Protein AF-A0A7J2RJD6-F1 (afdb_monomer_lite)

Radius of gyration: 30.61 Å; chains: 1; bounding box: 54×66×78 Å

Foldseek 3Di:
DVVVVVVVVCVVPPPDDQDPVNVVVVCVVCVPDDDDPVRVVVVVVVDPPPDDQDPVNVVVVCVCCPAPNPPCHPVDDDPVRVVVVVVCCDDPNNPCHPPDDDPVRVVVVCVVCPPPDDDPVVVVVVCVVVLPDDPPPDDDPQLVVVVVVCVVVVFDKDAQDFDDPDPPTHTAGIWGPQDVVRRHIDTDHRDDCVVVVPVVVVVVVVVVVVPPD

Sequence (213 aa):
MAKEHKNKIIQSKKRRIVSEETRKKIGEIHKGKINSEKTRRKMSSSWNYDKHFTKETREKLSKALKGKNNPMHGKHHNLEWKKEHSKIMSGKNNPMYGKHPSEETKRKMSERQLGKPKSESHKQKLREARAKQIFPVKDTSIEIKIQNFLKRLHIEFYTHYYVNQIKSKYQCDILIPTQNRIIQKIIIECDGCYWHGCPICDLKSHKNLKNQK

Structure (mmCIF, N/CA/C/O backbone):
data_AF-A0A7J2RJD6-F1
#
_entry.id   AF-A0A7J2RJD6-F1
#
loop_
_atom_site.group_PDB
_atom_site.id
_atom_site.type_symbol
_atom_site.label_atom_id
_atom_site.label_alt_id
_atom_site.label_comp_id
_atom_site.label_asym_id
_atom_site.label_entity_id
_atom_site.label_seq_id
_atom_site.pdbx_PDB_ins_code
_atom_site.Cartn_x
_atom_site.Cartn_y
_atom_site.Cartn_z
_atom_site.occupancy
_atom_site.B_iso_or_equiv
_atom_site.auth_seq_id
_atom_site.auth_comp_id
_atom_site.auth_asym_id
_atom_site.auth_atom_id
_atom_site.pdbx_PDB_model_num
ATOM 1 N N . MET A 1 1 ? -6.400 23.924 -42.701 1.00 49.94 1 MET A N 1
ATOM 2 C CA . MET A 1 1 ? -5.561 22.938 -43.439 1.00 49.94 1 MET A CA 1
ATOM 3 C C . MET A 1 1 ? -4.746 21.995 -42.528 1.00 49.94 1 MET A C 1
ATOM 5 O O . MET A 1 1 ? -5.261 20.944 -42.166 1.00 49.94 1 MET A O 1
ATOM 9 N N . ALA A 1 2 ? -3.512 22.318 -42.093 1.00 64.88 2 ALA A N 1
ATOM 10 C CA . ALA A 1 2 ? -2.631 21.343 -41.407 1.00 64.88 2 ALA A CA 1
ATOM 11 C C . ALA A 1 2 ? -3.069 20.944 -39.977 1.00 64.88 2 ALA A C 1
ATOM 13 O O . ALA A 1 2 ? -2.873 19.803 -39.557 1.00 64.88 2 ALA A O 1
ATOM 14 N N . LYS A 1 3 ? -3.673 21.870 -39.218 1.00 64.31 3 LYS A N 1
ATOM 15 C CA . LYS A 1 3 ? -4.126 21.635 -37.831 1.00 64.31 3 LYS A CA 1
ATOM 16 C C . LYS A 1 3 ? -5.408 20.793 -37.780 1.00 64.31 3 LYS A C 1
ATOM 18 O O . LYS A 1 3 ? -5.501 19.873 -36.976 1.00 64.31 3 LYS A O 1
ATOM 23 N N . GLU A 1 4 ? -6.341 21.030 -38.701 1.00 70.81 4 GLU A N 1
ATOM 24 C CA . GLU A 1 4 ? -7.550 20.210 -38.876 1.00 70.81 4 GLU A CA 1
ATOM 25 C C . GLU A 1 4 ? -7.235 18.812 -39.396 1.00 70.81 4 GLU A C 1
ATOM 27 O O . GLU A 1 4 ? -7.788 17.841 -38.894 1.00 70.81 4 GLU A O 1
ATOM 32 N N . HIS A 1 5 ? -6.315 18.684 -40.357 1.00 73.44 5 HIS A N 1
ATOM 33 C CA . HIS A 1 5 ? -5.884 17.376 -40.842 1.00 73.44 5 HIS A CA 1
ATOM 34 C C . HIS A 1 5 ? -5.216 16.559 -39.723 1.00 73.44 5 HIS A C 1
ATOM 36 O O . HIS A 1 5 ? -5.550 15.392 -39.516 1.00 73.44 5 HIS A O 1
ATOM 42 N N . LYS A 1 6 ? -4.354 17.192 -38.912 1.00 69.06 6 LYS A N 1
ATOM 43 C CA . LYS A 1 6 ? -3.795 16.572 -37.699 1.00 69.06 6 LYS A CA 1
ATOM 44 C C . LYS A 1 6 ? -4.883 16.188 -36.695 1.00 69.06 6 LYS A C 1
ATOM 46 O O . LYS A 1 6 ? -4.833 15.079 -36.173 1.00 69.06 6 LYS A O 1
ATOM 51 N N . ASN A 1 7 ? -5.881 17.040 -36.462 1.00 71.81 7 ASN A N 1
ATOM 52 C CA . ASN A 1 7 ? -7.001 16.722 -35.573 1.00 71.81 7 ASN A CA 1
ATOM 53 C C . ASN A 1 7 ? -7.841 15.547 -36.097 1.00 71.81 7 ASN A C 1
ATOM 55 O O . ASN A 1 7 ? -8.158 14.657 -35.316 1.00 71.81 7 ASN A O 1
ATOM 59 N N . LYS A 1 8 ? -8.108 15.467 -37.408 1.00 76.25 8 LYS A N 1
ATOM 60 C CA . LYS A 1 8 ? -8.785 14.320 -38.039 1.00 76.25 8 LYS A CA 1
ATOM 61 C C . LYS A 1 8 ? -7.996 13.019 -37.861 1.00 76.25 8 LYS A C 1
ATOM 63 O O . LYS A 1 8 ? -8.584 12.000 -37.516 1.00 76.25 8 LYS A O 1
ATOM 68 N N . ILE A 1 9 ? -6.668 13.054 -38.014 1.00 74.44 9 ILE A N 1
ATOM 69 C CA . ILE A 1 9 ? -5.796 11.891 -37.763 1.00 74.44 9 ILE A CA 1
ATOM 70 C C . ILE A 1 9 ? -5.785 11.506 -36.278 1.00 74.44 9 ILE A C 1
ATOM 72 O O . ILE A 1 9 ? -5.823 10.325 -35.940 1.00 74.44 9 ILE A O 1
ATOM 76 N N . ILE A 1 10 ? -5.711 12.485 -35.374 1.00 72.88 10 ILE A N 1
ATOM 77 C CA . ILE A 1 10 ? -5.761 12.233 -33.929 1.00 72.88 10 ILE A CA 1
ATOM 78 C C . ILE A 1 10 ? -7.094 11.583 -33.578 1.00 72.88 10 ILE A C 1
ATOM 80 O O . ILE A 1 10 ? -7.101 10.595 -32.856 1.00 72.88 10 ILE A O 1
ATOM 84 N N . GLN A 1 11 ? -8.199 12.089 -34.120 1.00 71.56 11 GLN A N 1
ATOM 85 C CA . GLN A 1 11 ? -9.544 11.598 -33.853 1.00 71.56 11 GLN A CA 1
ATOM 86 C C . GLN A 1 11 ? -9.790 10.206 -34.444 1.00 71.56 11 GLN A C 1
ATOM 88 O O . GLN A 1 11 ? -10.389 9.381 -33.765 1.00 71.56 11 GLN A O 1
ATOM 93 N N . SER A 1 12 ? -9.248 9.900 -35.628 1.00 71.38 12 SER A N 1
ATOM 94 C CA . SER A 1 12 ? -9.330 8.558 -36.225 1.00 71.38 12 SER A CA 1
ATOM 95 C C . SER A 1 12 ? -8.449 7.520 -35.520 1.00 71.38 12 SER A C 1
ATOM 97 O O . SER A 1 12 ? -8.778 6.335 -35.493 1.00 71.38 12 SER A O 1
ATOM 99 N N . LYS A 1 13 ? -7.327 7.942 -34.921 1.00 72.19 13 LYS A N 1
ATOM 100 C CA . LYS A 1 13 ? -6.443 7.069 -34.126 1.00 72.19 13 LYS A CA 1
ATOM 101 C C . LYS A 1 13 ? -6.859 6.972 -32.659 1.00 72.19 13 LYS A C 1
ATOM 103 O O . LYS A 1 13 ? -6.442 6.040 -31.965 1.00 72.19 13 LYS A O 1
ATOM 108 N N . LYS A 1 14 ? -7.652 7.924 -32.164 1.00 60.22 14 LYS A N 1
ATOM 109 C CA . LYS A 1 14 ? -8.132 7.954 -30.782 1.00 60.22 14 LYS A CA 1
ATOM 110 C C . LYS A 1 14 ? -8.985 6.710 -30.543 1.00 60.22 14 LYS A C 1
ATOM 112 O O . LYS A 1 14 ? -9.971 6.497 -31.232 1.00 60.22 14 LYS A O 1
ATOM 117 N N . ARG A 1 15 ? -8.599 5.901 -29.549 1.00 60.69 15 ARG A N 1
ATOM 118 C CA . ARG A 1 15 ? -9.342 4.704 -29.104 1.00 60.69 15 ARG A CA 1
ATOM 119 C C . ARG A 1 15 ? -9.470 3.587 -30.154 1.00 60.69 15 ARG A C 1
ATOM 121 O O . ARG A 1 15 ? -10.376 2.768 -30.059 1.00 60.69 15 ARG A O 1
ATOM 128 N N . ARG A 1 16 ? -8.553 3.493 -31.129 1.00 67.94 16 ARG A N 1
ATOM 129 C CA . ARG A 1 16 ? -8.556 2.375 -32.089 1.00 67.94 16 ARG A CA 1
ATOM 130 C C . ARG A 1 16 ? -8.262 1.048 -31.378 1.00 67.94 16 ARG A C 1
ATOM 132 O O . ARG A 1 16 ? -7.104 0.735 -31.100 1.00 67.94 16 ARG A O 1
ATOM 139 N N . ILE A 1 17 ? -9.301 0.256 -31.129 1.00 64.38 17 ILE A N 1
ATOM 140 C CA . ILE A 1 17 ? -9.180 -1.130 -30.674 1.00 64.38 17 ILE A CA 1
ATOM 141 C C . ILE A 1 17 ? -9.007 -1.998 -31.920 1.00 64.38 17 ILE A C 1
ATOM 143 O O . ILE A 1 17 ? -9.877 -2.054 -32.782 1.00 6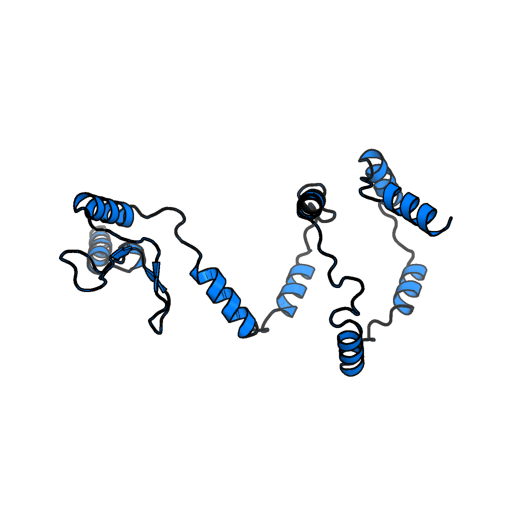4.38 17 ILE A O 1
ATOM 147 N N . VAL A 1 18 ? -7.845 -2.639 -32.048 1.00 70.69 18 VAL A N 1
ATOM 148 C CA . VAL A 1 18 ? -7.604 -3.608 -33.126 1.00 70.69 18 VAL A CA 1
ATOM 149 C C . VAL A 1 18 ? -8.501 -4.822 -32.879 1.00 70.69 18 VAL A C 1
ATOM 151 O O . VAL A 1 18 ? -8.440 -5.378 -31.778 1.00 70.69 18 VAL A O 1
ATOM 154 N N . SER A 1 19 ? -9.303 -5.214 -33.880 1.00 77.19 19 SER A N 1
ATOM 155 C CA . SER A 1 19 ? -10.190 -6.382 -33.792 1.00 77.19 19 SER A CA 1
ATOM 156 C C . SER A 1 19 ? -9.403 -7.647 -33.450 1.00 77.19 19 SER A C 1
ATOM 158 O O . SER A 1 19 ? -8.217 -7.752 -33.778 1.00 77.19 19 SER A O 1
ATOM 160 N N . GLU A 1 20 ? -10.046 -8.613 -32.792 1.00 75.69 20 GLU A N 1
ATOM 161 C CA . GLU A 1 20 ? -9.393 -9.877 -32.427 1.00 75.69 20 GLU A CA 1
ATOM 162 C C . GLU A 1 20 ? -8.840 -10.603 -33.654 1.00 75.69 20 GLU A C 1
ATOM 164 O O . GLU A 1 20 ? -7.700 -11.060 -33.632 1.00 75.69 20 GLU A O 1
ATOM 169 N N . GLU A 1 21 ? -9.590 -10.604 -34.756 1.00 81.88 21 GLU A N 1
ATOM 170 C CA . GLU A 1 21 ? -9.160 -11.174 -36.032 1.00 81.88 21 GLU A CA 1
ATOM 171 C C . GLU A 1 21 ? -7.902 -10.479 -36.579 1.00 81.88 21 GLU A C 1
ATOM 173 O O . GLU A 1 21 ? -6.924 -11.137 -36.933 1.00 81.88 21 GLU A O 1
ATOM 178 N N . THR A 1 22 ? -7.868 -9.142 -36.581 1.00 82.38 22 THR A N 1
ATOM 179 C CA . THR A 1 22 ? -6.688 -8.391 -37.039 1.00 82.38 22 THR A CA 1
ATOM 180 C C . THR A 1 22 ? -5.492 -8.625 -36.117 1.00 82.38 22 THR A C 1
ATOM 182 O O . THR A 1 22 ? -4.359 -8.762 -36.578 1.00 82.38 22 THR A O 1
ATOM 185 N N . ARG A 1 23 ? -5.727 -8.704 -34.802 1.00 78.75 23 ARG A N 1
ATOM 186 C CA . ARG A 1 23 ? -4.686 -8.995 -33.811 1.00 78.75 23 ARG A CA 1
ATOM 187 C C . ARG A 1 23 ? -4.119 -10.400 -34.011 1.00 78.75 23 ARG A C 1
ATOM 189 O O . ARG A 1 23 ? -2.902 -10.561 -33.939 1.00 78.75 23 ARG A O 1
ATOM 196 N N . LYS A 1 24 ? -4.975 -11.382 -34.306 1.00 81.38 24 LYS A N 1
ATOM 197 C CA . LYS A 1 24 ? -4.582 -12.760 -34.614 1.00 81.38 24 LYS A CA 1
ATOM 198 C C . LYS A 1 24 ? -3.750 -12.819 -35.895 1.00 81.38 24 LYS A C 1
ATOM 200 O O . LYS A 1 24 ? -2.638 -13.330 -35.836 1.00 81.38 24 LYS A O 1
ATOM 205 N N . LYS A 1 25 ? -4.196 -12.177 -36.983 1.00 86.75 25 LYS A N 1
ATOM 206 C CA . LYS A 1 25 ? -3.443 -12.086 -38.251 1.00 86.75 25 LYS A CA 1
ATOM 207 C C . LYS A 1 25 ? -2.051 -11.471 -38.057 1.00 86.75 25 LYS A C 1
ATOM 209 O O . LYS A 1 25 ? -1.055 -12.044 -38.483 1.00 86.75 25 LYS A O 1
ATOM 214 N N . ILE A 1 26 ? -1.946 -10.337 -37.356 1.00 83.88 26 ILE A N 1
ATOM 215 C CA . ILE A 1 26 ? -0.644 -9.701 -37.058 1.00 83.88 26 ILE A CA 1
ATOM 216 C C . ILE A 1 26 ? 0.233 -10.606 -36.183 1.00 83.88 26 ILE A C 1
ATOM 218 O O . ILE A 1 26 ? 1.451 -10.656 -36.377 1.00 83.88 26 ILE A O 1
ATOM 222 N N . GLY A 1 27 ? -0.377 -11.294 -35.214 1.00 80.88 27 GLY A N 1
ATOM 223 C CA . GLY A 1 27 ? 0.297 -12.250 -34.344 1.00 80.88 27 GLY A CA 1
ATOM 224 C C . GLY A 1 27 ? 0.887 -13.418 -35.128 1.00 80.88 27 GLY A C 1
ATOM 225 O O . GLY A 1 27 ? 2.065 -13.711 -34.961 1.00 80.88 27 GLY A O 1
ATOM 226 N N . GLU A 1 28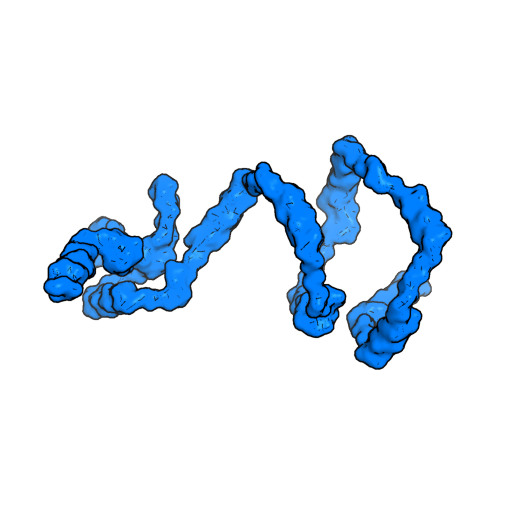 ? 0.107 -14.030 -36.018 1.00 84.62 28 GLU A N 1
ATOM 227 C CA . GLU A 1 28 ? 0.527 -15.136 -36.888 1.00 84.62 28 GLU A CA 1
ATOM 228 C C . GLU A 1 28 ? 1.650 -14.718 -37.843 1.00 84.62 28 GLU A C 1
ATOM 230 O O . GLU A 1 28 ? 2.661 -15.409 -37.924 1.00 84.62 28 GLU A O 1
ATOM 235 N N . ILE A 1 29 ? 1.548 -13.537 -38.466 1.00 85.94 29 ILE A N 1
ATOM 236 C CA . ILE A 1 29 ? 2.576 -13.002 -39.380 1.00 85.94 29 ILE A CA 1
ATOM 237 C C . ILE A 1 29 ? 3.946 -12.856 -38.705 1.00 85.94 29 ILE A C 1
ATOM 239 O O . ILE A 1 29 ? 4.977 -12.981 -39.370 1.00 85.94 29 ILE A O 1
ATOM 243 N N . HIS A 1 30 ? 3.983 -12.524 -37.414 1.00 83.31 30 HIS A N 1
ATOM 244 C CA . HIS A 1 30 ? 5.230 -12.326 -36.671 1.00 83.31 30 HIS A CA 1
ATOM 245 C C . HIS A 1 30 ? 5.619 -13.522 -35.801 1.00 83.31 30 HIS A C 1
ATOM 247 O O . HIS A 1 30 ? 6.711 -13.529 -35.227 1.00 83.31 30 HIS A O 1
ATOM 253 N N . LYS A 1 31 ? 4.760 -14.540 -35.705 1.00 79.00 31 LYS A N 1
ATOM 254 C CA . LYS A 1 31 ? 5.014 -15.727 -34.895 1.00 79.00 31 LYS A CA 1
ATOM 255 C C . LYS A 1 31 ? 6.244 -16.452 -35.439 1.00 79.00 31 LYS A C 1
ATOM 257 O O . LYS A 1 31 ? 6.306 -16.791 -36.613 1.00 79.00 31 LYS A O 1
ATOM 262 N N . GLY A 1 32 ? 7.244 -16.652 -34.582 1.00 74.81 32 GLY A N 1
ATOM 263 C CA . GLY A 1 32 ? 8.485 -17.339 -34.951 1.00 74.81 32 GLY A CA 1
ATOM 264 C C . GLY A 1 32 ? 9.446 -16.534 -35.834 1.00 74.81 32 GLY A C 1
ATOM 265 O O . GLY A 1 32 ? 10.510 -17.046 -36.167 1.00 74.81 32 GLY A O 1
ATOM 266 N N . LYS A 1 33 ? 9.142 -15.273 -36.182 1.00 82.50 33 LYS A N 1
ATOM 267 C CA . LYS A 1 33 ? 10.112 -14.415 -36.874 1.00 82.50 33 LYS A CA 1
ATOM 268 C C . LYS A 1 33 ? 11.244 -14.048 -35.919 1.00 82.50 33 LYS A C 1
ATOM 270 O O . LYS A 1 33 ? 11.060 -13.275 -34.981 1.00 82.50 33 LYS A O 1
ATOM 275 N N . ILE A 1 34 ? 12.423 -14.601 -36.181 1.00 78.94 34 ILE A N 1
ATOM 276 C CA . ILE A 1 34 ? 13.655 -14.306 -35.456 1.00 78.94 34 ILE A CA 1
ATOM 277 C C . ILE A 1 34 ? 14.556 -13.504 -36.393 1.00 78.94 34 ILE A C 1
ATOM 279 O O . ILE A 1 34 ? 14.824 -13.916 -37.520 1.00 78.94 34 ILE A O 1
ATOM 283 N N . ASN A 1 35 ? 15.024 -12.341 -35.938 1.00 84.38 35 ASN A N 1
ATOM 284 C CA . ASN A 1 35 ? 15.996 -11.560 -36.700 1.00 84.38 35 ASN A CA 1
ATOM 285 C C . ASN A 1 35 ? 17.272 -12.382 -36.917 1.00 84.38 35 ASN A C 1
ATOM 287 O O . ASN A 1 35 ? 17.762 -13.011 -35.978 1.00 84.38 35 ASN A O 1
ATOM 291 N N . SER A 1 36 ? 17.835 -12.312 -38.129 1.00 87.25 36 SER A N 1
ATOM 292 C CA . SER A 1 36 ? 19.111 -12.964 -38.437 1.00 87.25 36 SER A CA 1
ATOM 293 C C . SER A 1 36 ? 20.213 -12.519 -37.472 1.00 87.25 36 SER A C 1
ATOM 295 O O . SER A 1 36 ? 20.210 -11.382 -36.989 1.00 87.25 36 SER A O 1
ATOM 297 N N . GLU A 1 37 ? 21.192 -13.393 -37.248 1.00 85.38 37 GLU A N 1
ATOM 298 C CA . GLU A 1 37 ? 22.387 -13.119 -36.444 1.00 85.38 37 GLU A CA 1
ATOM 299 C C . GLU A 1 37 ? 23.057 -11.795 -36.866 1.00 85.38 37 GLU A C 1
ATOM 301 O O . GLU A 1 37 ? 23.331 -10.926 -36.038 1.00 85.38 37 GLU A O 1
ATOM 306 N N . LYS A 1 38 ? 23.224 -11.580 -38.180 1.00 87.12 38 LYS A N 1
ATOM 307 C CA . LYS A 1 38 ? 23.808 -10.359 -38.761 1.00 87.12 38 LYS A CA 1
ATOM 308 C C . LYS A 1 38 ? 22.977 -9.113 -38.444 1.00 87.12 38 LYS A C 1
ATOM 310 O O . LYS A 1 38 ? 23.536 -8.078 -38.081 1.00 87.12 38 LYS A O 1
ATOM 315 N N . THR A 1 39 ? 21.652 -9.197 -38.559 1.00 86.81 39 THR A N 1
ATOM 316 C CA . THR A 1 39 ? 20.746 -8.084 -38.230 1.00 86.81 39 THR A CA 1
ATOM 317 C C . THR A 1 39 ? 20.770 -7.784 -36.734 1.00 86.81 39 THR A C 1
ATOM 319 O O . THR A 1 39 ? 20.869 -6.621 -36.346 1.00 86.81 39 THR A O 1
ATOM 322 N N . ARG A 1 40 ? 20.737 -8.819 -35.886 1.00 82.75 40 ARG A N 1
ATOM 323 C CA . ARG A 1 40 ? 20.804 -8.677 -34.427 1.00 82.75 40 ARG A CA 1
ATOM 324 C C . ARG A 1 40 ? 22.121 -8.033 -33.994 1.00 82.75 40 ARG A C 1
ATOM 326 O O . ARG A 1 40 ? 22.094 -7.118 -33.176 1.00 82.75 40 ARG A O 1
ATOM 333 N N . ARG A 1 41 ? 23.248 -8.441 -34.589 1.00 82.25 41 ARG A N 1
ATOM 334 C CA . ARG A 1 41 ? 24.565 -7.832 -34.345 1.00 82.25 41 ARG A CA 1
ATOM 335 C C . ARG A 1 41 ? 24.590 -6.361 -34.739 1.00 82.25 41 ARG A C 1
ATOM 337 O O . ARG A 1 41 ? 24.945 -5.548 -33.901 1.00 82.25 41 ARG A O 1
ATOM 344 N N . LYS A 1 42 ? 24.120 -5.992 -35.938 1.00 87.06 42 LYS A N 1
ATOM 345 C CA . LYS A 1 42 ? 24.030 -4.577 -36.354 1.00 87.06 42 LYS A CA 1
ATOM 346 C C . LYS A 1 42 ? 23.207 -3.737 -35.375 1.00 87.06 42 LYS A C 1
ATOM 348 O O . LYS A 1 42 ? 23.660 -2.680 -34.955 1.00 87.06 42 LYS A O 1
ATOM 353 N N . MET A 1 43 ? 22.032 -4.229 -34.974 1.00 81.38 43 MET A N 1
ATOM 354 C CA . MET A 1 43 ? 21.188 -3.549 -33.985 1.00 81.38 43 MET A CA 1
ATOM 355 C C . MET A 1 43 ? 21.894 -3.399 -32.633 1.00 81.38 43 MET A C 1
ATOM 357 O O . MET A 1 43 ? 21.818 -2.336 -32.024 1.00 81.38 43 MET A O 1
ATOM 361 N N . SER A 1 44 ? 22.597 -4.442 -32.181 1.00 79.75 44 SER A N 1
ATOM 362 C CA . SER A 1 44 ? 23.346 -4.421 -30.924 1.00 79.75 44 SER A CA 1
ATOM 363 C C . SER A 1 44 ? 24.539 -3.464 -30.979 1.00 79.75 44 SER A C 1
ATOM 365 O O . SER A 1 44 ? 24.740 -2.710 -30.039 1.00 79.75 44 SER A O 1
ATOM 367 N N . SER A 1 45 ? 25.298 -3.444 -32.078 1.00 78.62 45 SER A N 1
ATOM 368 C CA . SER A 1 45 ? 26.452 -2.554 -32.265 1.00 78.62 45 SER A CA 1
ATOM 369 C C . SER A 1 45 ? 26.059 -1.078 -32.356 1.00 78.62 45 SER A C 1
ATOM 371 O O . SER A 1 45 ? 26.842 -0.214 -31.981 1.00 78.62 45 SER A O 1
ATOM 373 N N . SER A 1 46 ? 24.849 -0.766 -32.830 1.00 76.94 46 SER A N 1
ATOM 374 C CA . SER A 1 46 ? 24.315 0.603 -32.807 1.00 76.94 46 SER A CA 1
ATOM 375 C C . SER A 1 46 ? 23.841 1.045 -31.418 1.00 76.94 46 SER A C 1
ATOM 377 O O . SER A 1 46 ? 23.601 2.234 -31.198 1.00 76.94 46 SER A O 1
ATOM 379 N N . TRP A 1 47 ? 23.676 0.110 -30.480 1.00 73.06 47 TRP A N 1
ATOM 380 C CA . TRP A 1 47 ? 23.251 0.409 -29.121 1.00 73.06 47 TRP A CA 1
ATOM 381 C C . TRP A 1 47 ? 24.471 0.649 -28.233 1.00 73.06 47 TRP A C 1
ATOM 383 O O . TRP A 1 47 ? 25.271 -0.243 -27.972 1.00 73.06 47 TRP A O 1
ATOM 393 N N . ASN A 1 48 ? 24.607 1.877 -27.739 1.00 71.81 48 ASN A N 1
ATOM 394 C CA . ASN A 1 48 ? 25.641 2.216 -26.768 1.00 71.81 48 ASN A CA 1
ATOM 395 C C . ASN A 1 48 ? 25.185 1.803 -25.362 1.00 71.81 48 ASN A C 1
ATOM 397 O O . ASN A 1 48 ? 24.669 2.633 -24.610 1.00 71.81 48 ASN A O 1
ATOM 401 N N . TYR A 1 49 ? 25.358 0.522 -25.028 1.00 61.38 49 TYR A N 1
ATOM 402 C CA . TYR A 1 49 ? 24.976 -0.043 -23.727 1.00 61.38 49 TYR A CA 1
ATOM 403 C C . TYR A 1 49 ? 25.638 0.680 -22.539 1.00 61.38 49 TYR A C 1
ATOM 405 O O . TYR A 1 49 ? 24.995 0.841 -21.503 1.00 61.38 49 TYR A O 1
ATOM 413 N N . ASP A 1 50 ? 26.852 1.207 -22.722 1.00 58.84 50 ASP A N 1
ATOM 414 C CA . ASP A 1 50 ? 27.618 1.903 -21.675 1.00 58.84 50 ASP A CA 1
ATOM 415 C C . ASP A 1 50 ? 27.308 3.399 -21.545 1.00 58.84 50 ASP A C 1
ATOM 417 O O . ASP A 1 50 ? 27.815 4.078 -20.648 1.00 58.84 50 ASP A O 1
ATOM 421 N N . LYS A 1 51 ? 26.455 3.963 -22.411 1.00 64.31 51 LYS A N 1
ATOM 422 C CA . LYS A 1 51 ? 26.157 5.401 -22.379 1.00 64.31 51 LYS A CA 1
ATOM 423 C C . LYS A 1 51 ? 25.091 5.701 -21.332 1.00 64.31 51 LYS A C 1
ATOM 425 O O . LYS A 1 51 ? 23.932 5.989 -21.627 1.00 64.31 51 LYS A O 1
ATOM 430 N N . HIS A 1 52 ? 25.494 5.657 -20.071 1.00 69.81 52 HIS A N 1
ATOM 431 C CA . HIS A 1 52 ? 24.715 6.244 -18.997 1.00 69.81 52 HIS A CA 1
ATOM 432 C C . HIS A 1 52 ? 24.835 7.765 -19.052 1.00 69.81 52 HIS A C 1
ATOM 434 O O . HIS A 1 52 ? 25.931 8.314 -19.126 1.00 69.81 52 HIS A O 1
ATOM 440 N N . PHE A 1 53 ? 23.699 8.467 -18.993 1.00 75.50 53 PHE A N 1
ATOM 441 C CA . PHE A 1 53 ? 23.728 9.912 -18.786 1.00 75.50 53 PHE A CA 1
ATOM 442 C C . PHE A 1 53 ? 24.557 10.229 -17.541 1.00 75.50 53 PHE A C 1
ATOM 444 O O . PHE A 1 53 ? 24.275 9.690 -16.462 1.00 75.50 53 PHE A O 1
ATOM 451 N N . THR A 1 54 ? 25.545 11.112 -17.698 1.00 84.19 54 THR A N 1
ATOM 452 C CA . THR A 1 54 ? 26.317 11.631 -16.570 1.00 84.19 54 THR A CA 1
ATOM 453 C C . THR A 1 54 ? 25.370 12.322 -15.593 1.00 84.19 54 THR A C 1
ATOM 455 O O . THR A 1 54 ? 24.259 12.736 -15.953 1.00 84.19 54 THR A O 1
ATOM 458 N N . LYS A 1 55 ? 25.793 12.453 -14.332 1.00 84.56 55 LYS A N 1
ATOM 459 C CA . LYS A 1 55 ? 25.009 13.176 -13.322 1.00 84.56 55 LYS A CA 1
ATOM 460 C C . LYS A 1 55 ? 24.651 14.583 -13.816 1.00 84.56 55 LYS A C 1
ATOM 462 O O . LYS A 1 55 ? 23.494 14.979 -13.729 1.00 84.56 55 LYS A O 1
ATOM 467 N N . GLU A 1 56 ? 25.604 15.263 -14.449 1.00 86.81 56 GLU A N 1
ATOM 468 C CA . GLU A 1 56 ? 25.416 16.587 -15.039 1.00 86.81 56 GLU A CA 1
ATOM 469 C C . GLU A 1 56 ? 24.359 16.595 -16.157 1.00 86.81 56 GLU A C 1
ATOM 471 O O . GLU A 1 56 ? 23.459 17.435 -16.153 1.00 86.81 56 GLU A O 1
ATOM 476 N N . THR A 1 57 ? 24.392 15.636 -17.093 1.00 86.69 57 THR A N 1
ATOM 477 C CA . THR A 1 57 ? 23.368 15.560 -18.148 1.00 86.69 57 THR A CA 1
ATOM 478 C C . THR A 1 57 ? 21.987 15.240 -17.575 1.00 86.69 57 THR A C 1
ATOM 480 O O . THR A 1 57 ? 20.993 15.819 -18.014 1.00 86.69 57 THR A O 1
ATOM 483 N N . ARG A 1 58 ? 21.901 14.367 -16.559 1.00 85.25 58 ARG A N 1
ATOM 484 C CA . ARG A 1 58 ? 20.633 14.085 -15.859 1.00 85.25 58 ARG A CA 1
ATOM 485 C C . ARG A 1 58 ? 20.084 15.328 -15.169 1.00 85.25 58 ARG A C 1
ATOM 487 O O . ARG A 1 58 ? 18.886 15.584 -15.254 1.00 85.25 58 ARG A O 1
ATOM 494 N N . GLU A 1 59 ? 20.939 16.106 -14.512 1.00 89.81 59 GLU A N 1
ATOM 495 C CA . GLU A 1 59 ? 20.545 17.357 -13.862 1.00 89.81 59 GLU A CA 1
ATOM 496 C C . GLU A 1 59 ? 20.085 18.408 -14.875 1.00 89.81 59 GLU A C 1
ATOM 498 O O . GLU A 1 59 ? 19.042 19.030 -14.667 1.00 89.81 59 GLU A O 1
ATOM 503 N N . LYS A 1 60 ? 20.796 18.561 -15.998 1.00 91.38 60 LYS A N 1
ATOM 504 C CA . LYS A 1 60 ? 20.397 19.449 -17.102 1.00 91.38 60 LYS A CA 1
ATOM 505 C C . LYS A 1 60 ? 19.021 19.072 -17.658 1.00 91.38 60 LYS A C 1
ATOM 507 O O . LYS A 1 60 ? 18.146 19.930 -17.735 1.00 91.38 60 LYS A O 1
ATOM 512 N N . LEU A 1 61 ? 18.792 17.791 -17.962 1.00 88.19 61 LEU A N 1
ATOM 513 C CA . LEU A 1 61 ? 17.492 17.298 -18.438 1.00 88.19 61 LEU A CA 1
ATOM 514 C C . LEU A 1 61 ? 16.382 17.486 -17.394 1.00 88.19 61 LEU A C 1
ATOM 516 O O . LEU A 1 61 ? 15.279 17.909 -17.736 1.00 88.19 61 LEU A O 1
ATOM 520 N N . SER A 1 62 ? 16.679 17.215 -16.121 1.00 88.94 62 SER A N 1
ATOM 521 C CA . SER A 1 62 ? 15.738 17.397 -15.011 1.00 88.94 62 SER A CA 1
ATOM 522 C C . SER A 1 62 ? 15.305 18.858 -14.868 1.00 88.94 62 SER A C 1
ATOM 524 O O . SER A 1 62 ? 14.113 19.138 -14.752 1.00 88.94 62 SER A O 1
ATOM 526 N N . LYS A 1 63 ? 16.253 19.802 -14.945 1.00 89.88 63 LYS A N 1
ATOM 527 C CA . LYS A 1 63 ? 15.970 21.246 -14.922 1.00 89.88 63 LYS A CA 1
ATOM 528 C C . LYS A 1 63 ? 15.173 21.680 -16.153 1.00 89.88 63 LYS A C 1
ATOM 530 O O . LYS A 1 63 ? 14.174 22.378 -16.004 1.00 89.88 63 LYS A O 1
ATOM 535 N N . ALA A 1 64 ? 15.574 21.230 -17.343 1.00 89.94 64 ALA A N 1
ATOM 536 C CA . ALA A 1 64 ? 14.920 21.589 -18.598 1.00 89.94 64 ALA A CA 1
ATOM 537 C C . ALA A 1 64 ? 13.450 21.146 -18.644 1.00 89.94 64 ALA A C 1
ATOM 539 O O . ALA A 1 64 ? 12.604 21.900 -19.108 1.00 89.94 64 ALA A O 1
ATOM 540 N N . LEU A 1 65 ? 13.131 19.960 -18.115 1.00 90.56 65 LEU A N 1
ATOM 541 C CA . LEU A 1 65 ? 11.774 19.399 -18.094 1.00 90.56 65 LEU A CA 1
ATOM 542 C C . LEU A 1 65 ? 11.018 19.677 -16.784 1.00 90.56 65 LEU A C 1
ATOM 544 O O . LEU A 1 65 ? 10.014 19.023 -16.498 1.00 90.56 65 LEU A O 1
ATOM 548 N N . LYS A 1 66 ? 11.479 20.622 -15.959 1.00 89.50 66 LYS A N 1
ATOM 549 C CA . LYS A 1 66 ? 10.817 20.947 -14.692 1.00 89.50 66 LYS A CA 1
ATOM 550 C C . LYS A 1 66 ? 9.583 21.822 -14.927 1.00 89.50 66 LYS A C 1
ATOM 552 O O . LYS A 1 66 ? 9.618 22.790 -15.682 1.00 89.50 66 LYS A O 1
ATOM 557 N N . GLY A 1 67 ? 8.492 21.513 -14.223 1.00 87.56 67 GLY A N 1
ATOM 558 C CA . GLY A 1 67 ? 7.278 22.334 -14.232 1.00 87.56 67 GLY A CA 1
ATOM 559 C C . GLY A 1 67 ? 6.677 22.474 -15.632 1.00 87.56 67 GLY A C 1
ATOM 560 O O . GLY A 1 67 ? 6.558 21.482 -16.350 1.00 87.56 67 GLY A O 1
ATOM 561 N N . LYS A 1 68 ? 6.312 23.705 -16.012 1.00 87.44 68 LYS A N 1
ATOM 562 C CA . LYS A 1 68 ? 5.607 24.036 -17.267 1.00 87.44 68 LYS A CA 1
ATOM 563 C C . LYS A 1 68 ? 6.362 23.648 -18.541 1.00 87.44 68 LYS A C 1
ATOM 565 O O . LYS A 1 68 ? 5.724 23.467 -19.572 1.00 87.44 68 LYS A O 1
ATOM 570 N N . ASN A 1 69 ? 7.680 23.475 -18.465 1.00 87.62 69 ASN A N 1
ATOM 571 C CA . ASN A 1 69 ? 8.490 23.061 -19.609 1.00 87.62 69 ASN A CA 1
ATOM 572 C C . ASN A 1 69 ? 8.294 21.584 -19.968 1.00 87.62 69 ASN A C 1
ATOM 574 O O . ASN A 1 69 ? 8.621 21.169 -21.078 1.00 87.62 69 ASN A O 1
ATOM 578 N N . ASN A 1 70 ? 7.759 20.770 -19.050 1.00 87.81 70 ASN A N 1
ATOM 579 C CA . ASN A 1 70 ? 7.395 19.403 -19.379 1.00 87.81 70 ASN A CA 1
ATOM 580 C C . ASN A 1 70 ? 6.215 19.420 -20.369 1.00 87.81 70 ASN A C 1
ATOM 582 O O . ASN A 1 70 ? 5.157 19.950 -20.025 1.00 87.81 70 ASN A O 1
ATOM 586 N N . PRO A 1 71 ? 6.314 18.770 -21.543 1.00 87.31 71 PRO A N 1
ATOM 587 C CA . PRO A 1 71 ? 5.203 18.674 -22.493 1.00 87.31 71 PRO A CA 1
ATOM 588 C C . PRO A 1 71 ? 3.918 18.060 -21.914 1.00 87.31 71 PRO A C 1
ATOM 590 O O . PRO A 1 71 ? 2.843 18.202 -22.505 1.00 87.31 71 PRO A O 1
ATOM 593 N N . MET A 1 72 ? 4.023 17.353 -20.787 1.00 87.31 72 MET A N 1
ATOM 594 C CA . MET A 1 72 ? 2.917 16.738 -20.053 1.00 87.31 72 MET A CA 1
ATOM 595 C C . MET A 1 72 ? 2.457 17.549 -18.833 1.00 87.31 72 MET A C 1
ATOM 597 O O . MET A 1 72 ? 1.539 17.125 -18.133 1.00 87.31 72 MET A O 1
ATOM 601 N N . HIS A 1 73 ? 3.051 18.714 -18.566 1.00 86.19 73 HIS A N 1
ATOM 602 C CA . HIS A 1 73 ? 2.650 19.563 -17.449 1.00 86.19 73 HIS A CA 1
ATOM 603 C C . HIS A 1 73 ? 1.190 20.011 -17.580 1.00 86.19 73 HIS A C 1
ATOM 605 O O . HIS A 1 73 ? 0.774 20.503 -18.627 1.00 86.19 73 HIS A O 1
ATOM 611 N N . GLY A 1 74 ? 0.401 19.829 -16.516 1.00 79.69 74 GLY A N 1
ATOM 612 C CA . GLY A 1 74 ? -1.026 20.176 -16.483 1.00 79.69 74 GLY A CA 1
ATOM 613 C C . GLY A 1 74 ? -1.937 19.275 -17.328 1.00 79.69 74 GLY A C 1
ATOM 614 O O . GLY A 1 74 ? -3.155 19.433 -17.291 1.00 79.69 74 GLY A O 1
ATOM 615 N N . LYS A 1 75 ? -1.390 18.298 -18.065 1.00 83.19 75 LYS A N 1
ATOM 616 C CA . LYS A 1 75 ? -2.188 17.328 -18.825 1.00 83.19 75 LYS A CA 1
ATOM 617 C C . LYS A 1 75 ? -2.633 16.197 -17.905 1.00 83.19 75 LYS A C 1
ATOM 619 O O . LYS A 1 75 ? -1.946 15.189 -17.759 1.00 83.19 75 LYS A O 1
ATOM 624 N N . HIS A 1 76 ? -3.801 16.359 -17.293 1.00 80.38 76 HIS A N 1
ATOM 625 C CA . HIS A 1 76 ? -4.421 15.307 -16.495 1.00 80.38 76 HIS A CA 1
ATOM 626 C C . HIS A 1 76 ? -5.375 14.468 -17.342 1.00 80.38 76 HIS A C 1
ATOM 628 O O . HIS A 1 76 ? -6.231 14.986 -18.056 1.00 80.38 76 HIS A O 1
ATOM 634 N N . HIS A 1 77 ? -5.257 13.148 -17.228 1.00 81.12 77 HIS A N 1
ATOM 635 C CA . HIS A 1 77 ? -6.276 12.254 -17.756 1.00 81.12 77 HIS A CA 1
ATOM 636 C C . HIS A 1 77 ? -7.561 12.393 -16.934 1.00 81.12 77 HIS A C 1
ATOM 638 O O . HIS A 1 77 ? -7.521 12.314 -15.701 1.00 81.12 77 HIS A O 1
ATOM 644 N N . ASN A 1 78 ? -8.693 12.575 -17.619 1.00 86.62 78 ASN A N 1
ATOM 645 C CA . ASN A 1 78 ? -10.004 12.585 -16.979 1.00 86.62 78 ASN A CA 1
ATOM 646 C C . ASN A 1 78 ? -10.360 11.187 -16.427 1.00 86.62 78 ASN A C 1
ATOM 648 O O . ASN A 1 78 ? -9.700 10.182 -16.720 1.00 86.62 78 ASN A O 1
ATOM 652 N N . LEU A 1 79 ? -11.390 11.125 -15.579 1.00 85.31 79 LEU A N 1
ATOM 653 C CA . LEU A 1 79 ? -11.786 9.886 -14.904 1.00 85.31 79 LEU A CA 1
ATOM 654 C C . LEU A 1 79 ? -12.212 8.793 -15.901 1.00 85.31 79 LEU A C 1
ATOM 656 O O . LEU A 1 79 ? -11.894 7.622 -15.702 1.00 85.31 79 LEU A O 1
ATOM 660 N N . GLU A 1 80 ? -12.896 9.184 -16.978 1.00 84.75 80 GLU A N 1
ATOM 661 C CA . GLU A 1 80 ? -13.351 8.294 -18.051 1.00 84.75 80 GLU A CA 1
ATOM 662 C C . GLU A 1 80 ? -12.167 7.604 -18.740 1.00 84.75 80 GLU A C 1
ATOM 664 O O . GLU A 1 80 ? -12.114 6.377 -18.795 1.00 84.75 80 GLU A O 1
ATOM 669 N N . TRP A 1 81 ? -11.158 8.374 -19.153 1.00 87.12 81 TRP A N 1
ATOM 670 C CA . TRP A 1 81 ? -9.938 7.853 -19.761 1.00 87.12 81 TRP A CA 1
ATOM 671 C C . TRP A 1 81 ? -9.202 6.910 -18.809 1.00 87.12 81 TRP A C 1
ATOM 673 O O . TRP A 1 81 ? -8.752 5.852 -19.233 1.00 87.12 81 TRP A O 1
ATOM 683 N N . LYS A 1 82 ? -9.106 7.244 -17.512 1.00 86.94 82 LYS A N 1
ATOM 684 C CA . LYS A 1 82 ? -8.464 6.367 -16.513 1.00 86.94 82 LYS A CA 1
ATOM 685 C C . LYS A 1 82 ? -9.191 5.028 -16.385 1.00 86.94 82 LYS A C 1
ATOM 687 O O . LYS A 1 82 ? -8.539 3.985 -16.371 1.00 86.94 82 LYS A O 1
ATOM 692 N N . LYS A 1 83 ? -10.527 5.050 -16.309 1.00 86.88 83 LYS A N 1
ATOM 693 C CA . LYS A 1 83 ? -11.358 3.837 -16.251 1.00 86.88 83 LYS A CA 1
ATOM 694 C C . LYS A 1 83 ? -11.191 2.994 -17.517 1.00 86.88 83 LYS A C 1
ATOM 696 O O . LYS A 1 83 ? -11.004 1.786 -17.426 1.00 86.88 83 LYS A O 1
ATOM 701 N N . GLU A 1 84 ? -11.219 3.621 -18.685 1.00 83.00 84 GLU A N 1
ATOM 702 C CA . GLU A 1 84 ? -11.099 2.949 -19.982 1.00 83.00 84 GLU A CA 1
ATOM 703 C C . GLU A 1 84 ? -9.694 2.365 -20.203 1.00 83.00 84 GLU A C 1
ATOM 705 O O . GLU A 1 84 ? -9.552 1.187 -20.528 1.00 83.00 84 GLU A O 1
ATOM 710 N N . HIS A 1 85 ? -8.640 3.135 -19.921 1.00 83.44 85 HIS A N 1
ATOM 711 C CA . HIS A 1 85 ? -7.259 2.657 -19.977 1.00 83.44 85 HIS A CA 1
ATOM 712 C C . HIS A 1 85 ? -7.019 1.494 -18.998 1.00 83.44 85 HIS A C 1
ATOM 714 O O . HIS A 1 85 ? -6.324 0.536 -19.334 1.00 83.44 85 HIS A O 1
ATOM 720 N N . SER A 1 86 ? -7.641 1.529 -17.813 1.00 87.25 86 SER A N 1
ATOM 721 C CA . SER A 1 86 ? -7.606 0.414 -16.857 1.00 87.25 86 SER A CA 1
ATOM 722 C C . SER A 1 86 ? -8.216 -0.869 -17.438 1.00 87.25 86 SER A C 1
ATOM 724 O O . SER A 1 86 ? -7.621 -1.940 -17.321 1.00 87.25 86 SER A O 1
ATOM 726 N N . LYS A 1 87 ? -9.350 -0.777 -18.150 1.00 85.00 87 LYS A N 1
ATOM 727 C CA . LYS A 1 87 ? -9.963 -1.927 -18.845 1.00 85.00 87 LYS A CA 1
ATOM 728 C C . LYS A 1 87 ? -9.053 -2.522 -19.927 1.00 85.00 87 LYS A C 1
ATOM 730 O O . LYS A 1 87 ? -9.021 -3.737 -20.100 1.00 85.00 87 LYS A O 1
ATOM 735 N N . ILE A 1 88 ? -8.297 -1.686 -20.641 1.00 83.25 88 ILE A N 1
ATOM 736 C CA . ILE A 1 88 ? -7.342 -2.148 -21.665 1.00 83.25 88 ILE A CA 1
ATOM 737 C C . ILE A 1 88 ? -6.154 -2.868 -21.014 1.00 83.25 88 ILE A C 1
ATOM 739 O O . ILE A 1 88 ? -5.679 -3.875 -21.530 1.00 83.25 88 ILE A O 1
ATOM 743 N N . MET A 1 89 ? -5.686 -2.376 -19.867 1.00 85.50 89 MET A N 1
ATOM 744 C CA . MET A 1 89 ? -4.521 -2.919 -19.160 1.00 85.50 89 MET A CA 1
ATOM 745 C C . MET A 1 89 ? -4.870 -4.009 -18.133 1.00 85.50 89 MET A C 1
ATOM 747 O O . MET A 1 89 ? -4.013 -4.395 -17.336 1.00 85.50 89 MET A O 1
ATOM 751 N N . SER A 1 90 ? -6.096 -4.537 -18.141 1.00 84.75 90 SER A N 1
ATOM 752 C CA . SER A 1 90 ? -6.547 -5.578 -17.210 1.00 84.75 90 SER A CA 1
ATOM 753 C C . SER A 1 90 ? -7.010 -6.843 -17.929 1.00 84.75 90 SER A C 1
ATOM 755 O O . SER A 1 90 ? -7.370 -6.832 -19.109 1.00 84.75 90 SER A O 1
ATOM 757 N N . GLY A 1 91 ? -6.967 -7.962 -17.201 1.00 86.88 91 GLY A N 1
ATOM 758 C CA . GLY A 1 91 ? -7.385 -9.271 -17.699 1.00 86.88 91 GLY A CA 1
ATOM 759 C C . GLY A 1 91 ? -6.686 -9.661 -19.004 1.00 86.88 91 GLY A C 1
ATOM 760 O O . GLY A 1 91 ? -5.532 -9.298 -19.228 1.00 86.88 91 GLY A O 1
ATOM 761 N N . LYS A 1 92 ? -7.418 -10.357 -19.883 1.00 85.44 92 LYS A N 1
ATOM 762 C CA . LYS A 1 92 ? -6.937 -10.860 -21.185 1.00 85.44 92 LYS A CA 1
ATOM 763 C C . LYS A 1 92 ? -6.488 -9.763 -22.159 1.00 85.44 92 LYS A C 1
ATOM 765 O O . LYS A 1 92 ? -5.756 -10.052 -23.101 1.00 85.44 92 LYS A O 1
ATOM 770 N N . ASN A 1 93 ? -6.909 -8.515 -21.945 1.00 77.75 93 ASN A N 1
ATOM 771 C CA . ASN A 1 93 ? -6.530 -7.392 -22.803 1.00 77.75 93 ASN A CA 1
ATOM 772 C C . ASN A 1 93 ? -5.108 -6.893 -22.533 1.00 77.75 93 ASN A C 1
ATOM 774 O O . ASN A 1 93 ? -4.496 -6.298 -23.423 1.00 77.75 93 ASN A O 1
ATOM 778 N N . ASN A 1 94 ? -4.575 -7.144 -21.332 1.00 84.56 94 ASN A N 1
ATOM 779 C CA . ASN A 1 94 ? -3.234 -6.715 -20.974 1.00 84.56 94 ASN A CA 1
ATOM 780 C C . ASN A 1 94 ? -2.195 -7.424 -21.874 1.00 84.56 94 ASN A C 1
ATOM 782 O O . ASN A 1 94 ? -2.176 -8.654 -21.920 1.00 84.56 94 ASN A O 1
ATOM 786 N N . PRO A 1 95 ? -1.274 -6.698 -22.541 1.00 83.62 95 PRO A N 1
ATOM 787 C CA . PRO A 1 95 ? -0.211 -7.296 -23.363 1.00 83.62 95 PRO A CA 1
ATOM 788 C C . PRO A 1 95 ? 0.707 -8.293 -22.629 1.00 83.62 95 PRO A C 1
ATOM 790 O O . PRO A 1 95 ? 1.421 -9.081 -23.265 1.00 83.62 95 PRO A O 1
ATOM 793 N N . MET A 1 96 ? 0.717 -8.228 -21.297 1.00 88.06 96 MET A N 1
ATOM 794 C CA . MET A 1 96 ? 1.457 -9.101 -20.387 1.00 88.06 96 MET A CA 1
ATOM 795 C C . MET A 1 96 ? 0.588 -10.191 -19.746 1.00 88.06 96 MET A C 1
ATOM 797 O O . MET A 1 96 ? 1.087 -10.945 -18.915 1.00 88.06 96 MET A O 1
ATOM 801 N N . TYR A 1 97 ? -0.692 -10.305 -20.112 1.00 86.06 97 TYR A N 1
ATOM 802 C CA . TYR A 1 97 ? -1.567 -11.351 -19.590 1.00 86.06 97 TYR A CA 1
ATOM 803 C C . TYR A 1 97 ? -1.019 -12.748 -19.911 1.00 86.06 97 TYR A C 1
ATOM 805 O O . TYR A 1 97 ? -0.625 -13.021 -21.045 1.00 86.06 97 TYR A O 1
ATOM 813 N N . GLY A 1 98 ? -0.966 -13.618 -18.898 1.00 86.19 98 GLY A N 1
ATOM 814 C CA . GLY A 1 98 ? -0.436 -14.983 -19.004 1.00 86.19 98 GLY A CA 1
ATOM 815 C C . GLY A 1 98 ? 1.086 -15.086 -19.178 1.00 86.19 98 GLY A C 1
ATOM 816 O O . GLY A 1 98 ? 1.609 -16.192 -19.276 1.00 86.19 98 GLY A O 1
ATOM 817 N N . LYS A 1 99 ? 1.821 -13.965 -19.215 1.00 87.62 99 LYS A N 1
ATOM 818 C CA . LYS A 1 99 ? 3.287 -13.972 -19.289 1.00 87.62 99 LYS A CA 1
ATOM 819 C C . LYS A 1 99 ? 3.875 -13.916 -17.886 1.00 87.62 99 LYS A C 1
ATOM 821 O O . LYS A 1 99 ? 3.660 -12.948 -17.158 1.00 87.62 99 LYS A O 1
ATOM 826 N N . HIS A 1 100 ? 4.680 -14.915 -17.543 1.00 88.56 100 HIS A N 1
ATOM 827 C CA . HIS A 1 100 ? 5.410 -14.960 -16.280 1.00 88.56 100 HIS A CA 1
ATOM 828 C C . HIS A 1 100 ? 6.910 -14.754 -16.524 1.00 88.56 100 HIS A C 1
ATOM 830 O O . HIS A 1 100 ? 7.455 -15.331 -17.467 1.00 88.56 100 HIS A O 1
ATOM 836 N N . PRO A 1 101 ? 7.598 -13.938 -15.704 1.00 89.31 101 PRO A N 1
ATOM 837 C CA . PRO A 1 101 ? 9.054 -13.877 -15.735 1.00 89.31 101 PRO A CA 1
ATOM 838 C C . PRO A 1 101 ? 9.650 -15.262 -15.458 1.00 89.31 101 PRO A C 1
ATOM 840 O O . PRO A 1 101 ? 9.150 -15.973 -14.582 1.00 89.31 101 PRO A O 1
ATOM 843 N N . SER A 1 102 ? 10.728 -15.619 -16.161 1.00 92.88 102 SER A N 1
ATOM 844 C CA . SER A 1 102 ? 11.499 -16.829 -15.854 1.00 92.88 102 SER A CA 1
ATOM 845 C C . SER A 1 102 ? 12.106 -16.752 -14.449 1.00 92.88 102 SER A C 1
ATOM 847 O O . SER A 1 102 ? 12.330 -15.654 -13.930 1.00 92.88 102 SER A O 1
ATOM 849 N N . GLU A 1 103 ? 12.430 -17.900 -13.850 1.00 93.56 103 GLU A N 1
ATOM 850 C CA . GLU A 1 103 ? 13.092 -17.948 -12.535 1.00 93.56 103 GLU A CA 1
ATOM 851 C C . GLU A 1 103 ? 14.409 -17.164 -12.525 1.00 93.56 103 GLU A C 1
ATOM 853 O O . GLU A 1 103 ? 14.669 -16.387 -11.608 1.00 93.56 103 GLU A O 1
ATOM 858 N N . GLU A 1 104 ? 15.191 -17.247 -13.604 1.00 93.19 104 GLU A N 1
ATOM 859 C CA . GLU A 1 104 ? 16.408 -16.446 -13.752 1.00 93.19 104 GLU A CA 1
ATOM 860 C C . GLU A 1 104 ? 16.113 -14.935 -13.718 1.00 93.19 104 GLU A C 1
ATOM 862 O O . GLU A 1 104 ? 16.831 -14.164 -13.077 1.00 93.19 104 GLU A O 1
ATOM 867 N N . THR A 1 105 ? 15.029 -14.497 -14.365 1.00 92.31 105 THR A N 1
ATOM 868 C CA . THR A 1 105 ? 14.623 -13.085 -14.364 1.00 92.31 105 THR A CA 1
ATOM 869 C C . THR A 1 105 ? 14.167 -12.647 -12.972 1.00 92.31 105 THR A C 1
ATOM 871 O O . THR A 1 105 ? 14.547 -11.566 -12.518 1.00 92.31 105 THR A O 1
ATOM 874 N N . LYS A 1 106 ? 13.391 -13.483 -12.263 1.00 93.44 106 LYS A N 1
ATOM 875 C CA . LYS A 1 106 ? 12.979 -13.224 -10.872 1.00 93.44 106 LYS A CA 1
ATOM 876 C C . LYS A 1 106 ? 14.192 -13.087 -9.956 1.00 93.44 106 LYS A C 1
ATOM 878 O O . LYS A 1 106 ? 14.260 -12.127 -9.187 1.00 93.44 106 LYS A O 1
ATOM 883 N N . ARG A 1 107 ? 15.175 -13.980 -10.101 1.00 94.25 107 ARG A N 1
ATOM 884 C CA . ARG A 1 107 ? 16.434 -13.942 -9.351 1.00 94.25 107 ARG A CA 1
ATOM 885 C C . ARG A 1 107 ? 17.190 -12.633 -9.580 1.00 94.25 107 ARG A C 1
ATOM 887 O O . ARG A 1 107 ? 17.456 -11.926 -8.615 1.00 94.25 107 ARG A O 1
ATOM 894 N N . LYS A 1 108 ? 17.423 -12.239 -10.838 1.00 93.94 108 LYS A N 1
ATOM 895 C CA . LYS A 1 108 ? 18.113 -10.975 -11.176 1.00 93.94 108 LYS A CA 1
ATOM 896 C C . LYS A 1 108 ? 17.390 -9.739 -10.626 1.00 93.94 108 LYS A C 1
ATOM 898 O O . LYS A 1 108 ? 18.029 -8.774 -10.206 1.00 93.94 108 LYS A O 1
ATOM 903 N N . MET A 1 109 ? 16.053 -9.741 -10.632 1.00 90.12 109 MET A N 1
ATOM 904 C CA . MET A 1 109 ? 15.264 -8.665 -10.020 1.00 90.12 109 MET A CA 1
ATOM 905 C C . MET A 1 109 ? 15.421 -8.628 -8.493 1.00 90.12 109 MET A C 1
ATOM 907 O O . MET A 1 109 ? 15.555 -7.538 -7.939 1.00 90.12 109 MET A O 1
ATOM 911 N N . SER A 1 110 ? 15.435 -9.790 -7.833 1.00 91.25 110 SER A N 1
ATOM 912 C CA . SER A 1 110 ? 15.651 -9.919 -6.387 1.00 91.25 110 SER A CA 1
ATOM 913 C C . SER A 1 110 ? 17.047 -9.441 -5.975 1.00 91.25 110 SER A C 1
ATOM 915 O O . SER A 1 110 ? 17.167 -8.534 -5.154 1.00 91.25 110 SER A O 1
ATOM 917 N N . GLU A 1 111 ? 18.097 -9.952 -6.626 1.00 93.00 111 GLU A N 1
ATOM 918 C CA . GLU A 1 111 ? 19.501 -9.582 -6.378 1.00 93.00 111 GLU A CA 1
ATOM 919 C C . GLU A 1 111 ? 19.722 -8.067 -6.507 1.00 93.00 111 GLU A C 1
ATOM 921 O O . GLU A 1 111 ? 20.387 -7.452 -5.678 1.00 93.00 111 GLU A O 1
ATOM 926 N N . ARG A 1 112 ? 19.090 -7.417 -7.496 1.00 89.75 112 ARG A N 1
ATOM 927 C CA . ARG A 1 112 ? 19.175 -5.958 -7.675 1.00 89.75 112 ARG A CA 1
ATOM 928 C C . ARG A 1 112 ? 18.584 -5.166 -6.506 1.00 89.75 112 ARG A C 1
ATOM 930 O O . ARG A 1 112 ? 18.991 -4.017 -6.315 1.00 89.75 112 ARG A O 1
ATOM 937 N N . GLN A 1 113 ? 17.594 -5.715 -5.808 1.00 89.88 113 GLN A N 1
ATOM 938 C CA . GLN A 1 113 ? 16.890 -5.052 -4.707 1.00 89.88 113 GLN A CA 1
ATOM 939 C C . GLN A 1 113 ? 17.430 -5.437 -3.332 1.00 89.88 113 GLN A C 1
ATOM 941 O O . GLN A 1 113 ? 17.194 -4.714 -2.361 1.00 89.88 113 GLN A O 1
ATOM 946 N N . LEU A 1 114 ? 18.159 -6.546 -3.246 1.00 91.31 114 LEU A N 1
ATOM 947 C CA . LEU A 1 114 ? 18.763 -7.008 -2.011 1.00 91.31 114 LEU A CA 1
ATOM 948 C C . LEU A 1 114 ? 19.692 -5.928 -1.432 1.00 91.31 114 LEU A C 1
ATOM 950 O O . LEU A 1 114 ? 20.450 -5.281 -2.153 1.00 91.31 114 LEU A O 1
ATOM 954 N N . GLY A 1 115 ? 19.579 -5.686 -0.125 1.00 85.75 115 GLY A N 1
ATOM 955 C CA . GLY A 1 115 ? 20.405 -4.708 0.590 1.00 85.75 115 GLY A CA 1
ATO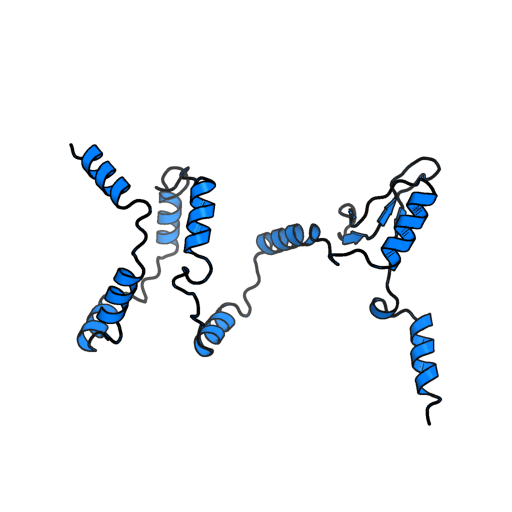M 956 C C . GLY A 1 115 ? 20.097 -3.233 0.304 1.00 85.75 115 GLY A C 1
ATOM 957 O O . GLY A 1 115 ? 20.785 -2.370 0.840 1.00 85.75 115 GLY A O 1
ATOM 958 N N . LYS A 1 116 ? 19.073 -2.902 -0.498 1.00 88.94 116 LYS A N 1
ATOM 959 C CA . LYS A 1 116 ? 18.680 -1.506 -0.761 1.00 88.94 116 LYS A CA 1
ATOM 960 C C . LYS A 1 116 ? 17.549 -1.071 0.173 1.00 88.94 116 LYS A C 1
ATOM 962 O O . LYS A 1 116 ? 16.381 -1.350 -0.119 1.00 88.94 116 LYS A O 1
ATOM 967 N N . PRO A 1 117 ? 17.842 -0.374 1.290 1.00 88.44 117 PRO A N 1
ATOM 968 C CA . PRO A 1 117 ? 16.793 0.115 2.167 1.00 88.44 117 PRO A CA 1
ATOM 969 C C . PRO A 1 117 ? 15.951 1.170 1.444 1.00 88.44 117 PRO A C 1
ATOM 971 O O . PRO A 1 117 ? 16.448 1.990 0.670 1.00 88.44 117 PRO A O 1
ATOM 974 N N . LYS A 1 118 ? 14.648 1.178 1.730 1.00 89.56 118 LYS A N 1
ATOM 975 C CA . LYS A 1 118 ? 13.779 2.287 1.324 1.00 89.56 118 LYS A CA 1
ATOM 976 C C . LYS A 1 118 ? 14.248 3.571 2.017 1.00 89.56 118 LYS A C 1
ATOM 978 O O . LYS A 1 118 ? 14.672 3.515 3.170 1.00 89.56 118 LYS A O 1
ATOM 983 N N . SER A 1 119 ? 14.124 4.717 1.346 1.00 91.94 119 SER A N 1
ATOM 984 C CA . SER A 1 119 ? 14.396 6.019 1.970 1.00 91.94 119 SER A CA 1
ATOM 985 C C . SER A 1 119 ? 13.493 6.245 3.186 1.00 91.94 119 SER A C 1
ATOM 987 O O . SER A 1 119 ? 12.360 5.756 3.214 1.00 91.94 119 SER A O 1
ATOM 989 N N . GLU A 1 120 ? 13.945 7.034 4.164 1.00 91.25 120 GLU A N 1
ATOM 990 C CA . GLU A 1 120 ? 13.129 7.359 5.346 1.00 91.25 120 GLU A CA 1
ATOM 991 C C . GLU A 1 120 ? 11.798 8.015 4.971 1.00 91.25 120 GLU A C 1
ATOM 993 O O . GLU A 1 120 ? 10.747 7.630 5.477 1.00 91.25 120 GLU A O 1
ATOM 998 N N . SER A 1 121 ? 11.800 8.905 3.975 1.00 91.56 121 SER A N 1
ATOM 999 C CA . SER A 1 121 ? 10.571 9.505 3.443 1.00 91.56 121 SER A CA 1
ATOM 1000 C C . SER A 1 121 ? 9.578 8.473 2.891 1.00 91.56 121 SER A C 1
ATOM 1002 O O . SER A 1 121 ? 8.366 8.642 3.014 1.00 91.56 121 SER A O 1
ATOM 1004 N N . HIS A 1 122 ? 10.062 7.382 2.292 1.00 89.75 122 HIS A N 1
ATOM 1005 C CA . HIS A 1 122 ? 9.212 6.301 1.797 1.00 89.75 122 HIS A CA 1
ATOM 1006 C C . HIS A 1 122 ? 8.731 5.422 2.956 1.00 89.75 122 HIS A C 1
ATOM 1008 O O . HIS A 1 122 ? 7.547 5.094 3.023 1.00 89.75 122 HIS A O 1
ATOM 1014 N N . LYS A 1 123 ? 9.606 5.081 3.910 1.00 89.88 123 LYS A N 1
ATOM 1015 C CA . LYS A 1 123 ? 9.200 4.357 5.125 1.00 89.88 123 LYS A CA 1
ATOM 1016 C C . LYS A 1 123 ? 8.102 5.109 5.875 1.00 89.88 123 LYS A C 1
ATOM 1018 O O . LYS A 1 123 ? 7.127 4.486 6.283 1.00 89.88 123 LYS A O 1
ATOM 1023 N N . GLN A 1 124 ? 8.214 6.430 5.978 1.00 88.31 124 GLN A N 1
ATOM 1024 C CA . GLN A 1 124 ? 7.215 7.278 6.617 1.00 88.31 124 GLN A CA 1
ATOM 1025 C C . GLN A 1 124 ? 5.850 7.195 5.915 1.00 88.31 124 GLN A C 1
ATOM 1027 O O . GLN A 1 124 ? 4.853 6.895 6.564 1.00 88.31 124 GLN A O 1
ATOM 1032 N N . LYS A 1 125 ? 5.808 7.314 4.581 1.00 91.25 125 LYS A N 1
ATOM 1033 C CA . LYS A 1 125 ? 4.565 7.132 3.803 1.00 91.25 125 LYS A CA 1
ATOM 1034 C C . LYS A 1 125 ? 3.952 5.740 3.974 1.00 91.25 125 LYS A C 1
ATOM 1036 O O . LYS A 1 125 ? 2.735 5.603 4.025 1.00 91.25 125 LYS A O 1
ATOM 1041 N N . LEU A 1 126 ? 4.783 4.698 4.063 1.00 87.69 126 LEU A N 1
ATOM 1042 C CA . LEU A 1 126 ? 4.308 3.333 4.313 1.00 87.69 126 LEU A CA 1
ATOM 1043 C C . LEU A 1 126 ? 3.713 3.186 5.715 1.00 87.69 126 LEU A C 1
ATOM 1045 O O . LEU A 1 126 ? 2.686 2.528 5.858 1.00 87.69 126 LEU A O 1
ATOM 1049 N N . ARG A 1 127 ? 4.332 3.799 6.731 1.00 85.50 127 ARG A N 1
ATOM 1050 C CA . ARG A 1 127 ? 3.796 3.837 8.100 1.00 85.50 127 ARG A CA 1
ATOM 1051 C C . ARG A 1 127 ? 2.451 4.561 8.138 1.00 85.50 127 ARG A C 1
ATOM 1053 O O . ARG A 1 127 ? 1.503 4.024 8.690 1.00 85.50 127 ARG A O 1
ATOM 1060 N N . GLU A 1 128 ? 2.345 5.719 7.491 1.00 85.50 128 GLU A N 1
ATOM 1061 C CA . GLU A 1 128 ? 1.101 6.499 7.406 1.00 85.50 128 GLU A CA 1
ATOM 1062 C C . GLU A 1 128 ? -0.023 5.757 6.679 1.00 85.50 128 GLU A C 1
ATOM 1064 O O . GLU A 1 128 ? -1.176 5.824 7.098 1.00 85.50 128 GLU A O 1
ATOM 1069 N N . ALA A 1 129 ? 0.302 5.032 5.605 1.00 85.75 129 ALA A N 1
ATOM 1070 C CA . ALA A 1 129 ? -0.672 4.212 4.892 1.00 85.75 129 ALA A CA 1
ATOM 1071 C C . ALA A 1 129 ? -1.151 3.027 5.744 1.00 85.75 129 ALA A C 1
ATOM 1073 O O . ALA A 1 129 ? -2.344 2.742 5.765 1.00 85.75 129 ALA A O 1
ATOM 1074 N N . ARG A 1 130 ? -0.233 2.360 6.459 1.00 83.69 130 ARG A N 1
ATOM 1075 C CA . ARG A 1 130 ? -0.546 1.224 7.342 1.00 83.69 130 ARG A CA 1
ATOM 1076 C C . ARG A 1 130 ? -1.341 1.628 8.577 1.00 83.69 130 ARG A C 1
ATOM 1078 O O . ARG A 1 130 ? -2.239 0.898 8.955 1.00 83.69 130 ARG A O 1
ATOM 1085 N N . ALA A 1 131 ? -1.063 2.794 9.155 1.00 79.50 131 ALA A N 1
ATOM 1086 C CA . ALA A 1 131 ? -1.751 3.311 10.340 1.00 79.50 131 ALA A CA 1
ATOM 1087 C C . ALA A 1 131 ? -3.277 3.441 10.182 1.00 79.50 131 ALA A C 1
ATOM 1089 O O . ALA A 1 131 ? -3.993 3.503 11.171 1.00 79.50 131 ALA A O 1
ATOM 1090 N N . LYS A 1 132 ? -3.768 3.525 8.941 1.00 74.75 132 LYS A N 1
ATOM 1091 C CA . LYS A 1 132 ? -5.1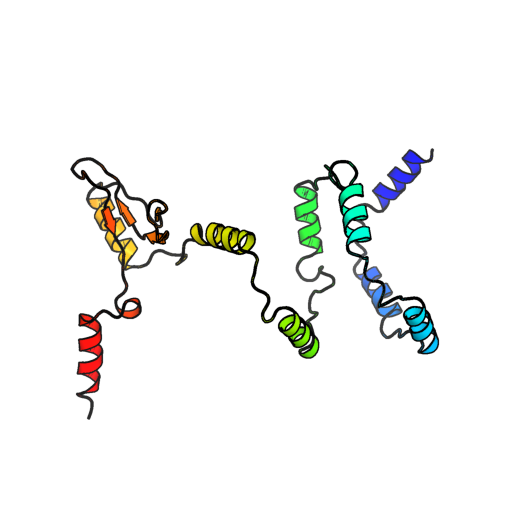98 3.645 8.622 1.00 74.75 132 LYS A CA 1
ATOM 1092 C C . LYS A 1 132 ? -5.837 2.319 8.213 1.00 74.75 132 LYS A C 1
ATOM 1094 O O . LYS A 1 132 ? -7.018 2.299 7.878 1.00 74.75 132 LYS A O 1
ATOM 1099 N N . GLN A 1 133 ? -5.060 1.244 8.130 1.00 81.00 133 GLN A N 1
ATOM 1100 C CA . GLN A 1 133 ? -5.589 -0.061 7.762 1.00 81.00 133 GLN A CA 1
ATOM 1101 C C . GLN A 1 133 ? -6.191 -0.712 8.999 1.00 81.00 133 GLN A C 1
ATOM 1103 O O . GLN A 1 133 ? -5.483 -0.929 9.970 1.00 81.00 133 GLN A O 1
ATOM 1108 N N . ILE A 1 134 ? -7.480 -1.031 8.935 1.00 75.00 134 ILE A N 1
ATOM 1109 C CA . ILE A 1 134 ? -8.175 -1.772 9.986 1.00 75.00 134 ILE A CA 1
ATOM 1110 C C . ILE A 1 134 ? -7.969 -3.264 9.720 1.00 75.00 134 ILE A C 1
ATOM 1112 O O . ILE A 1 134 ? -8.352 -3.769 8.660 1.00 75.00 134 ILE A O 1
ATOM 1116 N N . PHE A 1 135 ? -7.343 -3.951 10.671 1.00 69.94 135 PHE A N 1
ATOM 1117 C CA . PHE A 1 135 ? -7.203 -5.402 10.685 1.00 69.94 135 PHE A CA 1
ATOM 1118 C C . PHE A 1 135 ? -7.550 -5.924 12.083 1.00 69.94 135 PHE A C 1
ATOM 1120 O O . PHE A 1 135 ? -7.043 -5.348 13.041 1.00 69.94 135 PHE A O 1
ATOM 1127 N N . PRO A 1 136 ? -8.304 -7.033 12.212 1.00 74.12 136 PRO A N 1
ATOM 1128 C CA . PRO A 1 136 ? -8.946 -7.831 11.158 1.00 74.12 136 PRO A CA 1
ATOM 1129 C C . PRO A 1 136 ? -10.115 -7.108 10.458 1.00 74.12 136 PRO A C 1
ATOM 1131 O O . PRO A 1 136 ? -10.700 -6.175 10.982 1.00 74.12 136 PRO A O 1
ATOM 1134 N N . VAL A 1 137 ? -10.463 -7.537 9.235 1.00 77.81 137 VAL A N 1
ATOM 1135 C CA . VAL A 1 137 ? -11.542 -6.910 8.426 1.00 77.81 137 VAL A CA 1
ATOM 1136 C C . VAL A 1 137 ? -12.915 -7.006 9.107 1.00 77.81 137 VAL A C 1
ATOM 1138 O O . VAL A 1 137 ? -13.817 -6.230 8.805 1.00 77.81 137 VAL A O 1
ATOM 1141 N N . LYS A 1 138 ? -13.084 -7.989 9.994 1.00 83.38 138 LYS A N 1
ATOM 1142 C CA . LYS A 1 138 ? -14.273 -8.179 10.819 1.00 83.38 138 LYS A CA 1
ATOM 1143 C C . LYS A 1 138 ? -13.847 -8.139 12.276 1.00 83.38 138 LYS A C 1
ATOM 1145 O O . LYS A 1 138 ? -12.872 -8.810 12.612 1.00 83.38 138 LYS A O 1
ATOM 1150 N N . ASP A 1 139 ? -14.623 -7.440 13.093 1.00 86.12 139 ASP A N 1
ATOM 1151 C CA . ASP A 1 139 ? -14.434 -7.396 14.540 1.00 86.12 139 ASP A CA 1
ATOM 1152 C C . ASP A 1 139 ? -14.450 -8.811 15.129 1.00 86.12 139 ASP A C 1
ATOM 1154 O O . ASP A 1 139 ? -15.216 -9.690 14.701 1.00 86.12 139 ASP A O 1
ATOM 1158 N N . THR A 1 140 ? -13.588 -9.048 16.113 1.00 89.19 140 THR A N 1
ATOM 1159 C CA . THR A 1 140 ? -13.529 -10.344 16.787 1.00 89.19 140 THR A CA 1
ATOM 1160 C C . THR A 1 140 ? -14.769 -10.582 17.654 1.00 89.19 140 THR A C 1
ATOM 1162 O O . THR A 1 140 ? -15.502 -9.670 18.041 1.00 89.19 140 THR A O 1
ATOM 1165 N N . SER A 1 141 ? -15.021 -11.843 18.019 1.00 90.81 141 SER A N 1
ATOM 1166 C CA . SER A 1 141 ? -16.144 -12.183 18.906 1.00 90.81 141 SER A CA 1
ATOM 1167 C C . SER A 1 141 ? -16.031 -11.544 20.299 1.00 90.81 141 SER A C 1
ATOM 1169 O O . SER A 1 141 ? -17.051 -11.354 20.961 1.00 90.81 141 SER A O 1
ATOM 1171 N N . ILE A 1 142 ? -14.813 -11.213 20.744 1.00 91.25 142 ILE A N 1
ATOM 1172 C CA . ILE A 1 142 ? -14.543 -10.525 22.013 1.00 91.25 142 ILE A CA 1
ATOM 1173 C C . ILE A 1 142 ? -14.914 -9.045 21.882 1.00 91.25 142 ILE A C 1
ATOM 1175 O O . ILE A 1 142 ? -15.702 -8.554 22.691 1.00 91.25 142 ILE A O 1
ATOM 1179 N N . GLU A 1 143 ? -14.446 -8.375 20.825 1.00 91.56 143 GLU A N 1
ATOM 1180 C CA . GLU A 1 143 ? -14.804 -6.982 20.527 1.00 91.56 143 GLU A CA 1
ATOM 1181 C C . GLU A 1 143 ? -16.321 -6.806 20.447 1.00 91.56 143 GLU A C 1
ATOM 1183 O O . GLU A 1 143 ? -16.879 -5.968 21.151 1.00 91.56 143 GLU A O 1
ATOM 1188 N N . ILE A 1 144 ? -17.019 -7.654 19.679 1.00 92.94 144 ILE A N 1
ATOM 1189 C CA . ILE A 1 144 ? -18.483 -7.584 19.527 1.00 92.94 144 ILE A CA 1
ATOM 1190 C C . ILE A 1 144 ? -19.193 -7.678 20.888 1.00 92.94 144 ILE A C 1
ATOM 1192 O O . ILE A 1 144 ? -20.157 -6.951 21.141 1.00 92.94 144 ILE A O 1
ATOM 1196 N N . LYS A 1 145 ? -18.725 -8.550 21.792 1.00 94.69 145 LYS A N 1
ATOM 1197 C CA . LYS A 1 145 ? -19.302 -8.682 23.141 1.00 94.69 145 LYS A CA 1
ATOM 1198 C C . LYS A 1 145 ? -19.137 -7.399 23.952 1.00 94.69 145 LYS A C 1
ATOM 1200 O O . LYS A 1 145 ? -20.107 -6.960 24.571 1.00 94.69 145 LYS A O 1
ATOM 1205 N N . ILE A 1 146 ? -17.950 -6.793 23.932 1.00 94.62 146 ILE A N 1
ATOM 1206 C CA . ILE A 1 146 ? -17.683 -5.545 24.660 1.00 94.62 146 ILE A CA 1
ATOM 1207 C C . ILE A 1 146 ? -18.477 -4.388 24.051 1.00 94.62 146 ILE A C 1
ATOM 1209 O O . ILE A 1 146 ? -19.147 -3.661 24.779 1.00 94.62 146 ILE A O 1
ATOM 1213 N N . GLN A 1 147 ? -18.502 -4.260 22.725 1.00 94.56 147 GLN A N 1
ATOM 1214 C CA . GLN A 1 147 ? -19.292 -3.241 22.035 1.00 94.56 147 GLN A CA 1
ATOM 1215 C C . GLN A 1 147 ? -20.782 -3.332 22.399 1.00 94.56 147 GLN A C 1
ATOM 1217 O O . GLN A 1 147 ? -21.411 -2.321 22.704 1.00 94.56 147 GLN A O 1
ATOM 1222 N N . ASN A 1 148 ? -21.360 -4.538 22.411 1.00 96.00 148 ASN A N 1
ATOM 1223 C CA . ASN A 1 148 ? -22.759 -4.740 22.801 1.00 96.00 148 ASN A CA 1
ATOM 1224 C C . ASN A 1 148 ? -23.007 -4.379 24.271 1.00 96.00 148 ASN A C 1
ATOM 1226 O O . ASN A 1 148 ? -24.046 -3.804 24.602 1.00 96.00 148 ASN A O 1
ATOM 1230 N N . PHE A 1 149 ? -22.049 -4.681 25.149 1.00 95.81 149 PHE A N 1
ATOM 1231 C CA . PHE A 1 149 ? -22.114 -4.298 26.554 1.00 95.81 149 PHE A CA 1
ATOM 1232 C C . PHE A 1 149 ? -22.114 -2.772 26.729 1.00 95.81 149 PHE A C 1
ATOM 1234 O O . PHE A 1 149 ? -22.981 -2.244 27.425 1.00 95.81 149 PHE A O 1
ATOM 1241 N N . LEU A 1 150 ? -21.217 -2.062 26.038 1.00 94.50 150 LEU A N 1
ATOM 1242 C CA . LEU A 1 150 ? -21.138 -0.598 26.064 1.00 94.50 150 LEU A CA 1
ATOM 1243 C C . LEU A 1 150 ? -22.404 0.059 25.494 1.00 94.50 150 LEU A C 1
ATOM 1245 O O . LEU A 1 150 ? -22.936 0.984 26.106 1.00 94.50 150 LEU A O 1
ATOM 1249 N N . LYS A 1 151 ? -22.950 -0.473 24.389 1.00 95.12 151 LYS A N 1
ATOM 1250 C CA . LYS A 1 151 ? -24.227 -0.013 23.811 1.00 95.12 151 LYS A CA 1
ATOM 1251 C C . LYS A 1 151 ? -25.378 -0.126 24.807 1.00 95.12 151 LYS A C 1
ATOM 1253 O O . LYS A 1 151 ? -26.154 0.811 24.946 1.00 95.12 151 LYS A O 1
ATOM 1258 N N . ARG A 1 152 ? -25.477 -1.244 25.537 1.00 96.00 152 ARG A N 1
ATOM 1259 C CA . ARG A 1 152 ? -26.525 -1.447 26.555 1.00 96.00 152 ARG A CA 1
ATOM 1260 C C . ARG A 1 152 ? -26.418 -0.447 27.709 1.00 96.00 152 ARG A C 1
ATOM 1262 O O . ARG A 1 152 ? -27.434 -0.045 28.268 1.00 96.00 152 ARG A O 1
ATOM 1269 N N . LEU A 1 153 ? -25.200 -0.039 28.054 1.00 93.25 153 LEU A N 1
ATOM 1270 C CA . LEU A 1 153 ? -24.942 0.983 29.069 1.00 93.25 153 LEU A CA 1
ATOM 1271 C C . LEU A 1 153 ? -25.098 2.419 28.549 1.00 93.25 153 LEU A C 1
ATOM 1273 O O . LEU A 1 153 ? -24.939 3.347 29.335 1.00 93.25 153 LEU A O 1
ATOM 1277 N N . HIS A 1 154 ? -25.432 2.604 27.266 1.00 92.81 154 HIS A N 1
ATOM 1278 C CA . HIS A 1 154 ? -25.538 3.912 26.614 1.00 92.81 154 HIS A CA 1
ATOM 1279 C C . HIS A 1 154 ? -24.240 4.732 26.718 1.00 92.81 154 HIS A C 1
ATOM 1281 O O . HIS A 1 154 ? -24.272 5.947 26.891 1.00 92.81 154 HIS A O 1
ATOM 1287 N N . ILE A 1 155 ? -23.093 4.051 26.628 1.00 93.69 155 ILE A N 1
ATOM 1288 C CA . ILE A 1 155 ? -21.763 4.667 26.632 1.00 93.69 155 ILE A CA 1
ATOM 1289 C C . ILE A 1 155 ? -21.324 4.877 25.182 1.00 93.69 155 ILE A C 1
ATOM 1291 O O . ILE A 1 155 ? -21.327 3.935 24.388 1.00 93.69 155 ILE A O 1
ATOM 1295 N N . GLU A 1 156 ? -20.912 6.095 24.838 1.00 94.00 156 GLU A N 1
ATOM 1296 C CA . GLU A 1 156 ? -20.308 6.395 23.538 1.00 94.00 156 GLU A CA 1
ATOM 1297 C C . G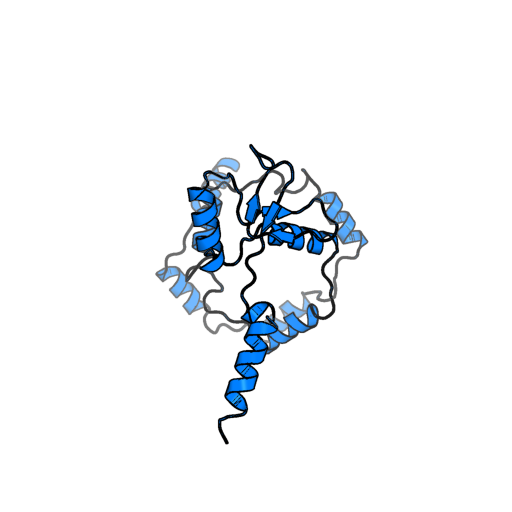LU A 1 156 ? -18.899 5.797 23.449 1.00 94.00 156 GLU A C 1
ATOM 1299 O O . GLU A 1 156 ? -18.131 5.865 24.410 1.00 94.00 156 GLU A O 1
ATOM 1304 N N . PHE A 1 157 ? -18.537 5.217 22.303 1.00 94.69 157 PHE A N 1
ATOM 1305 C CA . PHE A 1 157 ? -17.202 4.668 22.057 1.00 94.69 157 PHE A CA 1
ATOM 1306 C C . PHE A 1 157 ? -16.839 4.701 20.567 1.00 94.69 157 PHE A C 1
ATOM 1308 O O . PHE A 1 157 ? -17.708 4.745 19.697 1.00 94.69 157 PHE A O 1
ATOM 1315 N N . TYR A 1 158 ? -15.540 4.638 20.282 1.00 92.69 158 TYR A N 1
ATOM 1316 C CA . TYR A 1 158 ? -14.966 4.538 18.942 1.00 92.69 158 TYR A CA 1
ATOM 1317 C C . TYR A 1 158 ? -14.206 3.222 18.810 1.00 92.69 158 TYR A C 1
ATOM 1319 O O . TYR A 1 158 ? -13.484 2.848 19.730 1.00 92.69 158 TYR A O 1
ATOM 1327 N N . THR A 1 159 ? -14.337 2.536 17.677 1.00 91.25 159 THR A N 1
ATOM 1328 C CA . THR A 1 159 ? -13.568 1.318 17.384 1.00 91.25 159 THR A CA 1
ATOM 1329 C C . THR A 1 159 ? -12.355 1.631 16.517 1.00 91.25 159 THR A C 1
ATOM 1331 O O . THR A 1 159 ? -12.364 2.611 15.763 1.00 91.25 159 THR A O 1
ATOM 1334 N N . HIS A 1 160 ? -11.317 0.797 16.609 1.00 86.94 160 HIS A N 1
ATOM 1335 C CA . HIS A 1 160 ? -10.149 0.831 15.720 1.00 86.94 160 HIS A CA 1
ATOM 1336 C C . HIS A 1 160 ? -9.477 2.212 15.658 1.00 86.94 160 HIS A C 1
ATOM 1338 O O . HIS A 1 160 ? -9.050 2.674 14.590 1.00 86.94 160 HIS A O 1
ATOM 1344 N N . TYR A 1 161 ? -9.415 2.903 16.798 1.00 87.44 161 TYR A N 1
ATOM 1345 C CA . TYR A 1 161 ? -8.982 4.294 16.878 1.00 87.44 161 TYR A CA 1
ATOM 1346 C C . TYR A 1 161 ? -7.454 4.401 16.837 1.00 87.44 161 TYR A C 1
ATOM 1348 O O . TYR A 1 161 ? -6.736 3.747 17.592 1.00 87.44 161 TYR A O 1
ATOM 1356 N N . TYR A 1 162 ? -6.933 5.269 15.966 1.00 87.06 162 TYR A N 1
ATOM 1357 C CA . TYR A 1 162 ? -5.492 5.474 15.845 1.00 87.06 162 TYR A CA 1
ATOM 1358 C C . TYR A 1 162 ? -4.974 6.468 16.892 1.00 87.06 162 TYR A C 1
ATOM 1360 O O . TYR A 1 162 ? -5.144 7.686 16.767 1.00 87.06 162 TYR A O 1
ATOM 1368 N N . VAL A 1 163 ? -4.283 5.948 17.906 1.00 86.44 163 VAL A N 1
ATOM 1369 C CA . VAL A 1 163 ? -3.650 6.733 18.964 1.00 86.44 163 VAL A CA 1
ATOM 1370 C C . VAL A 1 163 ? -2.322 7.283 18.446 1.00 86.44 163 VAL A C 1
ATOM 1372 O O . VAL A 1 163 ? -1.350 6.557 18.229 1.00 86.44 163 VAL A O 1
ATOM 1375 N N . ASN A 1 164 ? -2.270 8.599 18.241 1.00 85.12 164 ASN A N 1
ATOM 1376 C CA . ASN A 1 164 ? -1.102 9.288 17.685 1.00 85.12 164 ASN A CA 1
ATOM 1377 C C . ASN A 1 164 ? -0.389 10.212 18.685 1.00 85.12 164 ASN A C 1
ATOM 1379 O O . ASN A 1 164 ? 0.674 10.740 18.350 1.00 85.12 164 ASN A O 1
ATOM 1383 N N . GLN A 1 165 ? -0.971 10.398 19.875 1.00 82.94 165 GLN A N 1
ATOM 1384 C CA . GLN A 1 165 ? -0.494 11.319 20.908 1.00 82.94 165 GLN A CA 1
ATOM 1385 C C . GLN A 1 165 ? 0.682 10.751 21.718 1.00 82.94 165 GLN A C 1
ATOM 1387 O O . GLN A 1 165 ? 1.393 11.506 22.372 1.00 82.94 165 GLN A O 1
ATOM 1392 N N . ILE A 1 166 ? 0.904 9.435 21.668 1.00 82.88 166 ILE A N 1
ATOM 1393 C CA . ILE A 1 166 ? 1.985 8.748 22.384 1.00 82.88 166 ILE A CA 1
ATOM 1394 C C . ILE A 1 166 ? 3.156 8.407 21.450 1.00 82.88 166 ILE A C 1
ATOM 1396 O O . ILE A 1 166 ? 2.995 8.301 20.231 1.00 82.88 166 ILE A O 1
ATOM 1400 N N . LYS A 1 167 ? 4.353 8.210 22.025 1.00 80.00 167 LYS A N 1
ATOM 1401 C CA . LYS A 1 167 ? 5.586 7.874 21.281 1.00 80.00 167 LYS A CA 1
ATOM 1402 C C . LYS A 1 167 ? 5.411 6.622 20.412 1.00 80.00 167 LYS A C 1
ATOM 1404 O O . LYS A 1 167 ? 5.812 6.616 19.248 1.00 80.00 167 LYS A O 1
ATOM 1409 N N . SER A 1 168 ? 4.787 5.589 20.972 1.00 80.81 168 SER A N 1
ATOM 1410 C CA . SER A 1 168 ? 4.463 4.338 20.283 1.00 80.81 168 SER A CA 1
ATOM 1411 C C . SER A 1 168 ? 3.061 4.423 19.697 1.00 80.81 168 SER A C 1
ATOM 1413 O O . SER A 1 168 ? 2.098 3.985 20.313 1.00 80.81 168 SER A O 1
ATOM 1415 N N . LYS A 1 169 ? 2.938 5.043 18.523 1.00 85.38 169 LYS A N 1
ATOM 1416 C CA . LYS A 1 169 ? 1.649 5.169 17.832 1.00 85.38 169 LYS A CA 1
ATOM 1417 C C . LYS A 1 169 ? 1.110 3.790 17.475 1.00 85.38 169 LYS A C 1
ATOM 1419 O O . LYS A 1 169 ? 1.838 2.996 16.877 1.00 85.38 169 LYS A O 1
ATOM 1424 N N . TYR A 1 170 ? -0.148 3.537 17.795 1.00 86.69 170 TYR A N 1
ATOM 1425 C CA . TYR A 1 170 ? -0.791 2.263 17.511 1.00 86.69 170 TYR A CA 1
ATOM 1426 C C . TYR A 1 170 ? -2.306 2.443 17.365 1.00 86.69 170 TYR A C 1
ATOM 1428 O O . TYR A 1 170 ? -2.839 3.529 17.601 1.00 86.69 170 TYR A O 1
ATOM 1436 N N . GLN A 1 171 ? -2.974 1.400 16.893 1.00 86.12 171 GLN A N 1
ATOM 1437 C CA . GLN A 1 171 ? -4.421 1.351 16.740 1.00 86.12 171 GLN A CA 1
ATOM 1438 C C . GLN A 1 171 ? -4.989 0.526 17.891 1.00 86.12 171 GLN A C 1
ATOM 1440 O O . GLN A 1 171 ? -4.588 -0.625 18.029 1.00 86.12 171 GLN A O 1
ATOM 1445 N N . CYS A 1 172 ? -5.852 1.126 18.707 1.00 88.69 172 CYS A N 1
ATOM 1446 C CA . CYS A 1 172 ? -6.525 0.422 19.796 1.00 88.69 172 CYS A CA 1
ATOM 1447 C C . CYS A 1 172 ? -7.883 -0.120 19.349 1.00 88.69 172 CYS A C 1
ATOM 1449 O O . CYS A 1 172 ? -8.518 0.458 18.456 1.00 88.69 172 CYS A O 1
ATOM 1451 N N . ASP A 1 173 ? -8.345 -1.185 20.004 1.00 91.00 173 ASP A N 1
ATOM 1452 C CA . ASP A 1 173 ? -9.610 -1.829 19.643 1.00 91.00 173 ASP A CA 1
ATOM 1453 C C . ASP A 1 173 ? -10.813 -0.933 19.952 1.00 91.00 173 ASP A C 1
ATOM 1455 O O . ASP A 1 173 ? -11.663 -0.702 19.087 1.00 91.00 173 ASP A O 1
ATOM 1459 N N . ILE A 1 174 ? -10.891 -0.398 21.177 1.00 93.06 174 ILE A N 1
ATOM 1460 C CA . ILE A 1 174 ? -11.994 0.465 21.619 1.00 93.06 174 ILE A CA 1
ATOM 1461 C C . ILE A 1 174 ? -11.461 1.656 22.426 1.00 93.06 174 ILE A C 1
ATOM 1463 O O . ILE A 1 174 ? -10.719 1.502 23.396 1.00 93.06 174 ILE A O 1
ATOM 1467 N N . LEU A 1 175 ? -11.902 2.861 22.060 1.00 94.00 175 LEU A N 1
ATOM 1468 C CA . LEU A 1 175 ? -11.692 4.101 22.802 1.00 94.00 175 LEU A CA 1
ATOM 1469 C C . LEU A 1 175 ? -13.024 4.618 23.347 1.00 94.00 175 LEU A C 1
ATOM 1471 O O . LEU A 1 175 ? -13.935 4.939 22.587 1.00 94.00 175 LEU A O 1
ATOM 1475 N N . ILE A 1 176 ? -13.092 4.804 24.659 1.00 94.31 176 ILE A N 1
ATOM 1476 C CA . ILE A 1 176 ? -14.186 5.496 25.332 1.00 94.31 176 ILE A CA 1
ATOM 1477 C C . ILE A 1 176 ? -13.735 6.943 25.595 1.00 94.31 176 ILE A C 1
ATOM 1479 O O . ILE A 1 176 ? -12.765 7.159 26.337 1.00 94.31 176 ILE A O 1
ATOM 1483 N N . PRO A 1 177 ? -14.379 7.951 24.977 1.00 93.31 177 PRO A N 1
ATOM 1484 C CA . PRO A 1 177 ? -14.087 9.350 25.243 1.00 93.31 177 PRO A CA 1
ATOM 1485 C C . PRO A 1 177 ? -14.578 9.759 26.637 1.00 93.31 177 PRO A C 1
ATOM 1487 O O . PRO A 1 177 ? -15.392 9.083 27.269 1.00 93.31 177 PRO A O 1
ATOM 1490 N N . THR A 1 178 ? -14.105 10.917 27.089 1.00 92.12 178 THR A N 1
ATOM 1491 C CA . THR A 1 178 ? -14.665 11.596 28.260 1.00 92.12 178 THR A CA 1
ATOM 1492 C C . THR A 1 178 ? -16.126 11.936 27.997 1.00 92.12 178 THR A C 1
ATOM 1494 O O . THR A 1 178 ? -16.432 12.579 26.993 1.00 92.12 178 THR A O 1
ATOM 1497 N N . GLN A 1 179 ? -17.012 11.510 28.889 1.00 89.69 179 GLN A N 1
ATOM 1498 C CA . GLN A 1 179 ? -18.457 11.690 28.768 1.00 89.69 179 GLN A CA 1
ATOM 1499 C C . GLN A 1 179 ? -19.100 11.681 30.156 1.00 89.69 179 GLN A C 1
ATOM 1501 O O . GLN A 1 179 ? -18.406 11.646 31.173 1.00 89.69 179 GLN A O 1
ATOM 1506 N N . ASN A 1 180 ? -20.431 11.718 30.223 1.00 82.38 180 ASN A N 1
ATOM 1507 C CA . ASN A 1 180 ? -21.131 11.742 31.501 1.00 82.38 180 ASN A CA 1
ATOM 1508 C C . ASN A 1 180 ? -20.699 10.554 32.389 1.00 82.38 180 ASN A C 1
ATOM 1510 O O . ASN A 1 180 ? -20.728 9.405 31.954 1.00 82.38 180 ASN A O 1
ATOM 1514 N N . ARG A 1 181 ? -20.281 10.841 33.632 1.00 85.25 181 ARG A N 1
ATOM 1515 C CA . ARG A 1 181 ? -19.711 9.890 34.617 1.00 85.25 181 ARG A CA 1
ATOM 1516 C C . ARG A 1 181 ? -18.324 9.307 34.282 1.00 85.25 181 ARG A C 1
ATOM 1518 O O . ARG A 1 181 ? -17.782 8.576 35.105 1.00 85.25 181 ARG A O 1
ATOM 1525 N N . ILE A 1 182 ? -17.720 9.650 33.140 1.00 89.44 182 ILE A N 1
ATOM 1526 C CA . ILE A 1 182 ? -16.386 9.190 32.716 1.00 89.44 182 ILE A CA 1
ATOM 1527 C C . ILE A 1 182 ? -15.480 10.404 32.479 1.00 89.44 182 ILE A C 1
ATOM 1529 O O . ILE A 1 182 ? -15.537 11.065 31.444 1.00 89.44 182 ILE A O 1
ATOM 1533 N N . ILE A 1 183 ? -14.610 10.683 33.448 1.00 90.50 183 ILE A N 1
ATOM 1534 C CA . ILE A 1 183 ? -13.757 11.885 33.468 1.00 90.50 183 ILE A CA 1
ATOM 1535 C C . ILE A 1 183 ? -12.445 11.745 32.685 1.00 90.50 183 ILE A C 1
ATOM 1537 O O . ILE A 1 183 ? -11.802 12.743 32.375 1.00 90.50 183 ILE A O 1
ATOM 1541 N N . GLN A 1 184 ? -12.043 10.520 32.347 1.00 91.25 184 GLN A N 1
ATOM 1542 C CA . GLN A 1 184 ? -10.800 10.229 31.633 1.00 91.25 184 GLN A CA 1
ATOM 1543 C C . GLN A 1 184 ? -11.068 9.355 30.413 1.00 91.25 184 GLN A C 1
ATOM 1545 O O . GLN A 1 184 ? -11.988 8.543 30.413 1.00 91.25 184 GLN A O 1
ATOM 1550 N N . LYS A 1 185 ? -10.240 9.496 29.376 1.00 91.88 185 LYS A N 1
ATOM 1551 C CA . LYS A 1 185 ? -10.292 8.595 28.220 1.00 91.88 185 LYS A CA 1
ATOM 1552 C C . LYS A 1 185 ? -9.876 7.195 28.660 1.00 91.88 185 LYS A C 1
ATOM 1554 O O . LYS A 1 185 ? -8.853 7.047 29.327 1.00 91.88 185 LYS A O 1
ATOM 1559 N N . ILE A 1 186 ? -10.649 6.191 28.268 1.00 93.31 186 ILE A N 1
ATOM 1560 C CA . ILE A 1 186 ? -10.369 4.786 28.576 1.00 93.31 186 ILE A CA 1
ATOM 1561 C C . ILE A 1 186 ? -10.129 4.059 27.260 1.00 93.31 186 ILE A C 1
ATOM 1563 O O . ILE A 1 186 ? -10.903 4.203 26.317 1.00 93.31 186 ILE A O 1
ATOM 1567 N N . ILE A 1 187 ? -9.047 3.292 27.202 1.00 93.44 187 ILE A N 1
ATOM 1568 C CA . ILE A 1 187 ? -8.743 2.399 26.086 1.00 93.44 187 ILE A CA 1
ATOM 1569 C C . ILE A 1 187 ? -8.983 0.968 26.562 1.00 93.44 187 ILE A C 1
ATOM 1571 O O . ILE A 1 187 ? -8.593 0.620 27.677 1.00 93.44 187 ILE A O 1
ATOM 1575 N N . ILE A 1 188 ? -9.641 0.164 25.733 1.00 93.62 188 ILE A N 1
ATOM 1576 C CA . ILE A 1 188 ? -9.876 -1.259 25.972 1.00 93.62 188 ILE A CA 1
ATOM 1577 C C . ILE A 1 188 ? -9.248 -2.029 24.812 1.00 93.62 188 ILE A C 1
ATOM 1579 O O . ILE A 1 188 ? -9.608 -1.781 23.663 1.00 93.62 188 ILE A O 1
ATOM 1583 N N . GLU A 1 189 ? -8.356 -2.966 25.138 1.00 91.69 189 GLU A N 1
ATOM 1584 C CA . GLU A 1 189 ? -7.775 -3.932 24.198 1.00 91.69 189 GLU A CA 1
ATOM 1585 C C . GLU A 1 189 ? -8.398 -5.315 24.441 1.00 91.69 189 GLU A C 1
ATOM 1587 O O . GLU A 1 189 ? -8.564 -5.760 25.583 1.00 91.69 189 GLU A O 1
ATOM 1592 N N . CYS A 1 190 ? -8.788 -5.987 23.365 1.00 89.88 190 CYS A N 1
ATOM 1593 C CA . CYS A 1 190 ? -9.501 -7.257 23.342 1.00 89.88 190 CYS A CA 1
ATOM 1594 C C . CYS A 1 190 ? -8.539 -8.413 23.039 1.00 89.88 190 CYS A C 1
ATOM 1596 O O . CYS A 1 190 ? -8.649 -9.106 22.024 1.00 89.88 190 CYS A O 1
ATOM 1598 N N . ASP A 1 191 ? -7.613 -8.663 23.958 1.00 88.19 191 ASP A N 1
ATOM 1599 C CA . ASP A 1 191 ? -6.526 -9.613 23.741 1.00 88.19 191 ASP A CA 1
ATOM 1600 C C . ASP A 1 191 ? -6.986 -11.079 23.773 1.00 88.19 191 ASP A C 1
ATOM 1602 O O . ASP A 1 191 ? -7.297 -11.668 24.812 1.00 88.19 191 ASP A O 1
ATOM 1606 N N . GLY A 1 192 ? -6.975 -11.723 22.603 1.00 86.25 192 GLY A N 1
ATOM 1607 C CA . GLY A 1 192 ? -7.219 -13.160 22.491 1.00 86.25 192 GLY A CA 1
ATOM 1608 C C . GLY A 1 192 ? -6.122 -13.984 23.177 1.00 86.25 192 GLY A C 1
ATOM 1609 O O . GLY A 1 192 ? -4.939 -13.806 22.885 1.00 86.25 192 GLY A O 1
ATOM 1610 N N . CYS A 1 193 ? -6.511 -14.934 24.036 1.00 86.56 193 CYS A N 1
ATOM 1611 C CA . CYS A 1 193 ? -5.587 -15.673 24.907 1.00 86.56 193 CYS A CA 1
ATOM 1612 C C . CYS A 1 193 ? -4.452 -16.406 24.174 1.00 86.56 193 CYS A C 1
ATOM 1614 O O . CYS A 1 193 ? -3.342 -16.453 24.692 1.00 86.56 193 CYS A O 1
ATOM 1616 N N . TYR A 1 194 ? -4.721 -16.978 22.993 1.00 82.31 194 TYR A N 1
ATOM 1617 C CA . TYR A 1 194 ? -3.713 -17.686 22.193 1.00 82.31 194 TYR A CA 1
ATOM 1618 C C . TYR A 1 194 ? -2.641 -16.730 21.650 1.00 82.31 194 TYR A C 1
ATOM 1620 O O . TYR A 1 194 ? -1.452 -16.976 21.815 1.00 82.31 194 TYR A O 1
ATOM 1628 N N . TRP A 1 195 ? -3.060 -15.613 21.049 1.00 82.31 195 TRP A N 1
ATOM 1629 C CA . TRP A 1 195 ? -2.156 -14.643 20.422 1.00 82.31 195 TRP A CA 1
ATOM 1630 C C . TRP A 1 195 ? -1.289 -13.890 21.431 1.00 82.31 195 TRP A C 1
ATOM 1632 O O . TRP A 1 195 ? -0.175 -13.494 21.100 1.00 82.31 195 TRP A O 1
ATOM 1642 N N . HIS A 1 196 ? -1.786 -13.734 22.658 1.00 83.69 196 HIS A N 1
ATOM 1643 C CA . HIS A 1 196 ? -1.120 -12.989 23.725 1.00 83.69 196 HIS A CA 1
ATOM 1644 C C . HIS A 1 196 ? -0.476 -13.887 24.789 1.00 83.69 196 HIS A C 1
ATOM 1646 O O . HIS A 1 196 ? -0.027 -13.383 25.814 1.00 83.69 196 HIS A O 1
ATOM 1652 N N . GLY A 1 197 ? -0.430 -15.209 24.570 1.00 84.12 197 GLY A N 1
ATOM 1653 C CA . GLY A 1 197 ? 0.239 -16.147 25.479 1.00 84.12 197 GLY A CA 1
ATOM 1654 C C . GLY A 1 197 ? -0.304 -16.086 26.908 1.00 84.12 197 GLY A C 1
ATOM 1655 O O . GLY A 1 197 ? 0.460 -15.950 27.860 1.00 84.12 197 GLY A O 1
ATOM 1656 N N . CYS A 1 198 ? -1.632 -16.117 27.068 1.00 82.81 198 CYS A N 1
ATOM 1657 C CA . CYS A 1 198 ? -2.269 -15.946 28.372 1.00 82.81 198 CYS A CA 1
ATOM 1658 C C . CYS A 1 198 ? -1.785 -17.020 29.365 1.00 82.81 198 CYS A C 1
ATOM 1660 O O . CYS A 1 198 ? -2.129 -18.194 29.190 1.00 82.81 198 CYS A O 1
ATOM 1662 N N . PRO A 1 199 ? -1.092 -16.644 30.456 1.00 81.19 199 PRO A N 1
ATOM 1663 C CA . PRO A 1 199 ? -0.438 -17.604 31.347 1.00 81.19 199 PRO A CA 1
ATOM 1664 C C . PRO A 1 199 ? -1.433 -18.555 32.026 1.00 81.19 199 PRO A C 1
ATOM 1666 O O . PRO A 1 199 ? -1.113 -19.703 32.310 1.00 81.19 199 PRO A O 1
ATOM 1669 N N . ILE A 1 200 ? -2.675 -18.118 32.247 1.00 80.44 200 ILE A N 1
ATOM 1670 C CA . ILE A 1 200 ? -3.729 -18.932 32.870 1.00 80.44 200 ILE A CA 1
ATOM 1671 C C . ILE A 1 200 ? -4.226 -20.024 31.914 1.00 80.44 200 ILE A C 1
ATOM 1673 O O . ILE A 1 200 ? -4.451 -21.166 32.323 1.00 80.44 200 ILE A O 1
ATOM 1677 N N . CYS A 1 201 ? -4.424 -19.675 30.642 1.00 72.25 201 CYS A N 1
ATOM 1678 C CA . CYS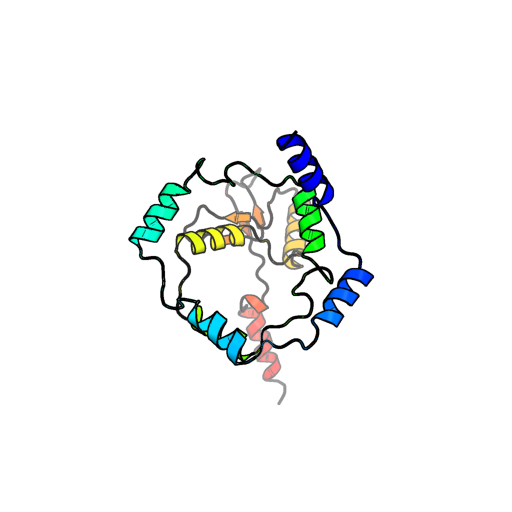 A 1 201 ? -4.858 -20.618 29.616 1.00 72.25 201 CYS A CA 1
ATOM 1679 C C . CYS A 1 201 ? -3.724 -21.569 29.224 1.00 72.25 201 CYS A C 1
ATOM 1681 O O . CYS A 1 201 ? -3.986 -22.754 29.021 1.00 72.25 201 CYS A O 1
ATOM 1683 N N . ASP A 1 202 ? -2.483 -21.078 29.209 1.00 67.06 202 ASP A N 1
ATOM 1684 C CA . ASP A 1 202 ? -1.304 -21.863 28.842 1.00 67.06 202 ASP A CA 1
ATOM 1685 C C . ASP A 1 202 ? -0.964 -22.946 29.890 1.00 67.06 202 ASP A C 1
ATOM 1687 O O . ASP A 1 202 ? -0.545 -24.064 29.585 1.00 67.06 202 ASP A O 1
ATOM 1691 N N . LEU A 1 203 ? -1.264 -22.679 31.167 1.00 60.41 203 LEU A N 1
ATOM 1692 C CA . LEU A 1 203 ? -1.170 -23.683 32.234 1.00 60.41 203 LEU A CA 1
ATOM 1693 C C . LEU A 1 203 ? -2.172 -24.839 32.065 1.00 60.41 203 LEU A C 1
ATOM 1695 O O . LEU A 1 203 ? -1.915 -25.947 32.544 1.00 60.41 203 LEU A O 1
ATOM 1699 N N . LYS A 1 204 ? -3.316 -24.616 31.402 1.00 56.84 204 LYS A N 1
ATOM 1700 C CA . LYS A 1 204 ? -4.316 -25.669 31.142 1.00 56.84 204 LYS A CA 1
ATOM 1701 C C . LYS A 1 204 ? -3.923 -26.544 29.948 1.00 56.84 204 LYS A C 1
ATOM 1703 O O . LYS A 1 204 ? -4.127 -27.756 30.013 1.00 56.84 204 LYS A O 1
ATOM 1708 N N . SER A 1 205 ? -3.310 -25.976 28.908 1.00 56.38 205 SER A N 1
ATOM 1709 C CA . SER A 1 205 ? -2.774 -26.734 27.764 1.00 56.38 205 SER A CA 1
ATOM 1710 C C . SER A 1 205 ? -1.648 -27.682 28.187 1.00 56.38 205 SER A C 1
ATOM 1712 O O . SER A 1 205 ? -1.634 -28.835 27.759 1.00 56.38 205 SER A O 1
ATOM 1714 N N . HIS A 1 206 ? -0.762 -27.265 29.098 1.00 53.31 206 HIS A N 1
ATOM 1715 C CA . HIS A 1 206 ? 0.324 -28.126 29.585 1.00 53.31 206 HIS A CA 1
ATOM 1716 C C . HIS A 1 206 ? -0.091 -29.177 30.630 1.00 53.31 206 HIS A C 1
ATOM 1718 O O . HIS A 1 206 ? 0.562 -30.218 30.726 1.00 53.31 206 HIS A O 1
ATOM 1724 N N . LYS A 1 207 ? -1.171 -28.965 31.398 1.00 52.38 207 LYS A N 1
ATOM 1725 C CA . LYS A 1 207 ? -1.697 -29.990 32.325 1.00 52.38 207 LYS A CA 1
ATOM 1726 C C . LYS A 1 207 ? -2.383 -31.149 31.592 1.00 52.38 207 LYS A C 1
ATOM 1728 O O . LYS A 1 207 ? -2.235 -32.290 32.014 1.00 52.38 207 LYS A O 1
ATOM 1733 N N . ASN A 1 208 ? -3.039 -30.886 30.461 1.00 50.03 208 ASN A N 1
ATOM 1734 C CA . ASN A 1 208 ? -3.706 -31.928 29.669 1.00 50.03 208 ASN A CA 1
ATOM 1735 C C . ASN A 1 208 ? -2.738 -32.840 28.889 1.00 50.03 208 ASN A C 1
ATOM 1737 O O . ASN A 1 208 ? -3.115 -33.948 28.528 1.00 50.03 208 ASN A O 1
ATOM 1741 N N . LEU A 1 209 ? -1.486 -32.419 28.678 1.00 50.66 209 LEU A N 1
ATOM 1742 C CA . LEU A 1 209 ? -0.443 -33.239 28.044 1.00 50.66 209 LEU A CA 1
ATOM 1743 C C . LEU A 1 209 ? 0.283 -34.175 29.025 1.00 50.66 209 LEU A C 1
ATOM 1745 O O . LEU A 1 209 ? 0.907 -35.141 28.597 1.00 50.66 209 LEU A O 1
ATOM 1749 N N . LYS A 1 210 ? 0.214 -33.913 30.339 1.00 48.06 210 LYS A N 1
ATOM 1750 C CA . LYS A 1 210 ? 0.873 -34.746 31.362 1.00 48.06 210 LYS A CA 1
ATOM 1751 C C . LYS A 1 210 ? 0.028 -35.929 31.851 1.00 48.06 210 LYS A C 1
ATOM 1753 O O . LYS A 1 210 ? 0.582 -36.801 32.506 1.00 48.06 210 LYS A O 1
ATOM 1758 N N . ASN A 1 211 ? -1.254 -35.993 31.486 1.00 48.34 211 ASN A N 1
ATOM 1759 C CA . ASN A 1 211 ? -2.174 -37.076 31.867 1.00 48.34 211 ASN A CA 1
ATOM 1760 C C . ASN A 1 211 ? -2.497 -38.042 30.704 1.00 48.34 211 ASN A C 1
ATOM 1762 O O . ASN A 1 211 ? -3.500 -38.746 30.757 1.00 48.34 211 ASN A O 1
ATOM 1766 N N . GLN A 1 212 ? -1.681 -38.058 29.643 1.00 50.97 212 GLN A N 1
ATOM 1767 C CA . GLN A 1 212 ? -1.806 -38.986 28.504 1.00 50.97 212 GLN A CA 1
ATOM 1768 C C . GLN A 1 212 ? -0.604 -39.943 28.385 1.00 50.97 212 GLN A C 1
ATOM 1770 O O . GLN A 1 212 ? -0.129 -40.219 27.284 1.00 50.97 212 GLN A O 1
ATOM 1775 N N . LYS A 1 213 ? -0.085 -40.435 29.512 1.00 44.09 213 LYS A N 1
ATOM 1776 C CA . LYS A 1 213 ? 0.827 -41.583 29.542 1.00 44.09 213 LYS A CA 1
ATOM 1777 C C . LYS A 1 213 ? 0.312 -42.625 30.511 1.00 44.09 213 LYS A C 1
ATOM 1779 O O . LYS A 1 213 ? -0.126 -42.203 31.603 1.00 44.09 213 LYS A O 1
#

Secondary structure (DSSP, 8-state):
-HHHHHHHHHHHHTT----HHHHHHHHHHHTT----HHHHHHHHHTS-TT-PPPHHHHHHHHHHTSGGGSTTTT-PPPHHHHHHHHHHTSGGGSTTTT----HHHHHHHHHHHTT-PPPHHHHHHHHHHHTT--SSSS--HHHHHHHHHHHHTT---EEEEEE-SSSS-EEEEEEE-SBTTB-S-EEE----TTTTT-HHHHHHHHHHHTT--

pLDDT: mean 82.7, std 10.81, range [44.09, 96.0]